Protein AF-A0A7W1Z7J9-F1 (afdb_monomer)

pLDDT: mean 87.37, std 14.07, range [43.62, 98.69]

Radius of gyration: 26.16 Å; Cα contacts (8 Å, |Δi|>4): 435; chains: 1; bounding box: 42×94×53 Å

Structure (mmCIF, N/CA/C/O backbone):
data_AF-A0A7W1Z7J9-F1
#
_entry.id   AF-A0A7W1Z7J9-F1
#
loop_
_atom_site.group_PDB
_atom_site.id
_atom_site.type_symbol
_atom_site.label_atom_id
_atom_site.label_alt_id
_atom_site.label_comp_id
_atom_site.label_asym_id
_atom_site.label_entity_id
_atom_site.label_seq_id
_atom_site.pdbx_PDB_ins_code
_atom_site.Cartn_x
_atom_site.Cartn_y
_atom_site.Cartn_z
_atom_site.occupancy
_atom_site.B_iso_or_equiv
_atom_site.auth_seq_id
_atom_site.auth_comp_id
_atom_site.auth_asym_id
_atom_site.auth_atom_id
_atom_site.pdbx_PDB_model_num
ATOM 1 N N . MET A 1 1 ? -21.834 -74.033 -15.127 1.00 47.28 1 MET A N 1
ATOM 2 C CA . MET A 1 1 ? -21.551 -73.735 -16.548 1.00 47.28 1 MET A CA 1
ATOM 3 C C . MET A 1 1 ? -20.392 -72.739 -16.596 1.00 47.28 1 MET A C 1
ATOM 5 O O . MET A 1 1 ? -20.587 -71.591 -16.229 1.00 47.28 1 MET A O 1
ATOM 9 N N . LYS A 1 2 ? -19.159 -73.186 -16.889 1.00 48.62 2 LYS A N 1
ATOM 10 C CA . LYS A 1 2 ? -17.985 -72.297 -16.999 1.00 48.62 2 LYS A CA 1
ATOM 11 C C . LYS A 1 2 ? -17.975 -71.710 -18.410 1.00 48.62 2 LYS A C 1
ATOM 13 O O . LYS A 1 2 ? -17.729 -72.443 -19.360 1.00 48.62 2 LYS A O 1
ATOM 18 N N . ILE A 1 3 ? -18.275 -70.422 -18.548 1.00 62.69 3 ILE A N 1
ATOM 19 C CA . ILE A 1 3 ? -18.163 -69.726 -19.834 1.00 62.69 3 ILE A CA 1
ATOM 20 C C . ILE A 1 3 ? -16.668 -69.483 -20.075 1.00 62.69 3 ILE A C 1
ATOM 22 O O . ILE A 1 3 ? -16.042 -68.685 -19.378 1.00 62.69 3 ILE A O 1
ATOM 26 N N . ALA A 1 4 ? -16.073 -70.235 -21.002 1.00 58.75 4 ALA A N 1
ATOM 27 C CA . ALA A 1 4 ? -14.685 -70.049 -21.408 1.00 58.75 4 ALA A CA 1
ATOM 28 C C . ALA A 1 4 ? -14.599 -68.821 -22.322 1.00 58.75 4 ALA A C 1
ATOM 30 O O . ALA A 1 4 ? -15.119 -68.833 -23.435 1.00 58.75 4 ALA A O 1
ATOM 31 N N . ILE A 1 5 ? -13.967 -67.750 -21.841 1.00 62.50 5 ILE A N 1
ATOM 32 C CA . ILE A 1 5 ? -13.682 -66.573 -22.665 1.00 62.50 5 ILE A CA 1
ATOM 33 C C . ILE A 1 5 ? -12.555 -66.963 -23.635 1.00 62.50 5 ILE A C 1
ATOM 35 O O . ILE A 1 5 ? -11.488 -67.367 -23.163 1.00 62.50 5 ILE A O 1
ATOM 39 N N . PRO A 1 6 ? -12.754 -66.874 -24.961 1.00 67.19 6 PRO A N 1
ATOM 40 C CA . PRO A 1 6 ? -11.725 -67.238 -25.927 1.00 67.19 6 PRO A CA 1
ATOM 41 C C . PRO A 1 6 ? -10.491 -66.322 -25.787 1.00 67.19 6 PRO A C 1
ATOM 43 O O . PRO A 1 6 ? -10.603 -65.136 -25.476 1.00 67.19 6 PRO A O 1
ATOM 46 N N . ASN A 1 7 ? -9.287 -66.885 -25.960 1.00 65.19 7 ASN A N 1
ATOM 47 C CA . ASN A 1 7 ? -8.009 -66.221 -25.635 1.00 65.19 7 ASN A CA 1
ATOM 48 C C . ASN A 1 7 ? -7.801 -64.867 -26.341 1.00 65.19 7 ASN A C 1
ATOM 50 O O . ASN A 1 7 ? -7.158 -63.976 -25.794 1.00 65.19 7 ASN A O 1
ATOM 54 N N . ASN A 1 8 ? -8.385 -64.693 -27.524 1.00 65.62 8 ASN A N 1
ATOM 55 C CA . ASN A 1 8 ? -8.370 -63.453 -28.302 1.00 65.62 8 ASN A CA 1
ATOM 56 C C . ASN A 1 8 ? -9.093 -62.282 -27.604 1.00 65.62 8 ASN A C 1
ATOM 58 O O . ASN A 1 8 ? -8.670 -61.135 -27.740 1.00 65.62 8 ASN A O 1
ATOM 62 N N . TRP A 1 9 ? -10.131 -62.548 -26.807 1.00 68.81 9 TRP A N 1
ATOM 63 C CA . TRP A 1 9 ? -10.830 -61.510 -26.043 1.00 68.81 9 TRP A CA 1
ATOM 64 C C . TRP A 1 9 ? -10.020 -61.039 -24.836 1.00 68.81 9 TRP A C 1
ATOM 66 O O . TRP A 1 9 ? -10.076 -59.863 -24.490 1.00 68.81 9 TRP A O 1
ATOM 76 N N . ARG A 1 10 ? -9.203 -61.913 -24.230 1.00 69.19 10 ARG A N 1
ATOM 77 C CA . ARG A 1 10 ? -8.290 -61.515 -23.145 1.00 69.19 10 ARG A CA 1
ATOM 78 C C . ARG A 1 10 ? -7.295 -60.466 -23.627 1.00 69.19 10 ARG A C 1
ATOM 80 O O . ARG A 1 10 ? -7.189 -59.418 -23.005 1.00 69.19 10 ARG A O 1
ATOM 87 N N . SER A 1 11 ? -6.653 -60.708 -24.770 1.00 73.69 11 SER A N 1
ATOM 88 C CA . SER A 1 11 ? -5.730 -59.748 -25.385 1.00 73.69 11 SER A CA 1
ATOM 89 C C . SER A 1 11 ? -6.419 -58.432 -25.748 1.00 73.69 11 SER A C 1
ATOM 91 O O . SER A 1 11 ? -5.845 -57.376 -25.509 1.00 73.69 11 SER A O 1
ATOM 93 N N . PHE A 1 12 ? -7.657 -58.477 -26.254 1.00 79.62 12 PHE A N 1
ATOM 94 C CA . PHE A 1 12 ? -8.444 -57.276 -26.553 1.00 79.62 12 PHE A CA 1
ATOM 95 C C . PHE A 1 12 ? -8.713 -56.428 -25.302 1.00 79.62 12 PHE A C 1
ATOM 97 O O . PHE A 1 12 ? -8.445 -55.228 -25.306 1.00 79.62 12 PHE A O 1
ATOM 104 N N . PHE A 1 13 ? -9.170 -57.042 -24.205 1.00 77.31 13 PHE A N 1
ATOM 105 C CA . PHE A 1 13 ? -9.419 -56.318 -22.956 1.00 77.31 13 PHE A CA 1
ATOM 106 C C . PHE A 1 13 ? -8.129 -55.825 -22.294 1.00 77.31 13 PHE A C 1
ATOM 108 O O . PHE A 1 13 ? -8.132 -54.731 -21.737 1.00 77.31 13 PHE A O 1
ATOM 115 N N . THR A 1 14 ? -7.014 -56.557 -22.399 1.00 76.88 14 THR A N 1
ATOM 116 C CA . THR A 1 14 ? -5.704 -56.069 -21.938 1.00 76.88 14 THR A CA 1
ATOM 117 C C . THR A 1 14 ? -5.248 -54.851 -22.742 1.00 76.88 14 THR A C 1
ATOM 119 O O . THR A 1 14 ? -4.795 -53.874 -22.154 1.00 76.88 14 THR A O 1
ATOM 122 N N . LEU A 1 15 ? -5.409 -54.864 -24.067 1.00 76.56 15 LEU A N 1
ATOM 123 C CA . LEU A 1 15 ? -4.993 -53.758 -24.935 1.00 76.56 15 LEU A CA 1
ATOM 124 C C . LEU A 1 15 ? -5.877 -52.516 -24.742 1.00 76.56 15 LEU A C 1
ATOM 126 O O . LEU A 1 15 ? -5.365 -51.400 -24.690 1.00 76.56 15 LEU A O 1
ATOM 130 N N . LEU A 1 16 ? -7.185 -52.712 -24.550 1.00 76.38 16 LEU A N 1
ATOM 131 C CA . LEU A 1 16 ? -8.129 -51.650 -24.198 1.00 76.38 16 LEU A CA 1
ATOM 132 C C . LEU A 1 16 ? -7.810 -51.049 -22.821 1.00 76.38 16 LEU A C 1
ATOM 134 O O . LEU A 1 16 ? -7.823 -49.833 -22.669 1.00 76.38 16 LEU A O 1
ATOM 138 N N . PHE A 1 17 ? -7.463 -51.881 -21.834 1.00 72.31 17 PHE A N 1
ATOM 139 C CA . PHE A 1 17 ? -7.046 -51.421 -20.508 1.00 72.31 17 PHE A CA 1
ATOM 140 C C . PHE A 1 17 ? -5.741 -50.610 -20.578 1.00 72.31 17 PHE A C 1
ATOM 142 O O . PHE A 1 17 ? -5.668 -49.529 -20.007 1.00 72.31 17 PHE A O 1
ATOM 149 N N . VAL A 1 18 ? -4.743 -51.054 -21.353 1.00 74.25 18 VAL A N 1
ATOM 150 C CA . VAL A 1 18 ? -3.502 -50.287 -21.581 1.00 74.25 18 VAL A CA 1
ATOM 151 C C . VAL A 1 18 ? -3.786 -48.956 -22.284 1.00 74.25 18 VAL A C 1
ATOM 153 O O . VAL A 1 18 ? -3.242 -47.939 -21.869 1.00 74.25 18 VAL A O 1
ATOM 156 N N . MET A 1 19 ? -4.672 -48.918 -23.285 1.00 70.25 19 MET A N 1
ATOM 157 C CA . MET A 1 19 ? -5.061 -47.663 -23.945 1.00 70.25 19 MET A CA 1
ATOM 158 C C . MET A 1 19 ? -5.801 -46.694 -23.010 1.00 70.25 19 MET A C 1
ATOM 160 O O . MET A 1 19 ? -5.580 -45.488 -23.089 1.00 70.25 19 MET A O 1
ATOM 164 N N . LEU A 1 20 ? -6.634 -47.204 -22.097 1.00 66.06 20 LEU A N 1
ATOM 165 C CA . LEU A 1 20 ? -7.357 -46.390 -21.112 1.00 66.06 20 LEU A CA 1
ATOM 166 C C . LEU A 1 20 ? -6.426 -45.779 -20.048 1.00 66.06 20 LEU A C 1
ATOM 168 O O . LEU A 1 20 ? -6.696 -44.677 -19.580 1.00 66.06 20 LEU A O 1
ATOM 172 N N . PHE A 1 21 ? -5.311 -46.440 -19.712 1.00 60.62 21 PHE A N 1
ATOM 173 C CA . PHE A 1 21 ? -4.266 -45.896 -18.827 1.00 60.62 21 PHE A CA 1
ATOM 174 C C . PHE A 1 21 ? -3.144 -45.146 -19.570 1.00 60.62 21 PHE A C 1
ATOM 176 O O . PHE A 1 21 ? -2.352 -44.451 -18.936 1.00 60.62 21 PHE A O 1
ATOM 183 N N . ALA A 1 22 ? -3.080 -45.241 -20.902 1.00 56.53 22 ALA A N 1
ATOM 184 C CA . ALA A 1 22 ? -2.143 -44.491 -21.742 1.00 56.53 22 ALA A CA 1
ATOM 185 C C . ALA A 1 22 ? -2.603 -43.054 -22.034 1.00 56.53 22 ALA A C 1
ATOM 187 O O . ALA A 1 22 ? -1.859 -42.293 -22.659 1.00 56.53 22 ALA A O 1
ATOM 188 N N . VAL A 1 23 ? -3.794 -42.652 -21.569 1.00 61.16 23 VAL A N 1
ATOM 189 C CA . VAL A 1 23 ? -4.186 -41.240 -21.526 1.00 61.16 23 VAL A CA 1
ATOM 190 C C . VAL A 1 23 ? -3.256 -40.557 -20.532 1.00 61.16 23 VAL A C 1
ATOM 192 O O . VAL A 1 23 ? -3.479 -40.563 -19.324 1.00 61.16 23 VAL A O 1
ATOM 195 N N . SER A 1 24 ? -2.155 -40.025 -21.055 1.00 62.84 24 SER A N 1
ATOM 196 C CA . SER A 1 24 ? -1.174 -39.287 -20.280 1.00 62.84 24 SER A CA 1
ATOM 197 C C . SER A 1 24 ? -1.924 -38.205 -19.515 1.00 62.84 24 SER A C 1
ATOM 199 O O . SER A 1 24 ? -2.576 -37.353 -20.124 1.00 62.84 24 SER A O 1
ATOM 201 N N . ALA A 1 25 ? -1.858 -38.246 -18.185 1.00 62.66 25 ALA A N 1
ATOM 202 C CA . ALA A 1 25 ? -2.287 -37.127 -17.372 1.00 62.66 25 ALA A CA 1
ATOM 203 C C . ALA A 1 25 ? -1.466 -35.921 -17.839 1.00 62.66 25 ALA A C 1
ATOM 205 O O . ALA A 1 25 ? -0.262 -35.846 -17.591 1.00 62.66 25 ALA A O 1
ATOM 206 N N . LYS A 1 26 ? -2.085 -35.004 -18.591 1.00 63.47 26 LYS A N 1
ATOM 207 C CA . LYS A 1 26 ? -1.465 -33.715 -18.870 1.00 63.47 26 LYS A CA 1
ATOM 208 C C . LYS A 1 26 ? -1.400 -33.003 -17.530 1.00 63.47 26 LYS A C 1
ATOM 210 O O . LYS A 1 26 ? -2.389 -32.429 -17.087 1.00 63.47 26 LYS A O 1
ATOM 215 N N . ALA A 1 27 ? -0.250 -33.085 -16.868 1.00 63.38 27 ALA A N 1
ATOM 216 C CA . ALA A 1 27 ? 0.073 -32.141 -15.819 1.00 63.38 27 ALA A CA 1
ATOM 217 C C . ALA A 1 27 ? -0.110 -30.753 -16.437 1.00 63.38 27 ALA A C 1
ATOM 219 O O . ALA A 1 27 ? 0.453 -30.464 -17.497 1.00 63.38 27 ALA A O 1
ATOM 220 N N . GLN A 1 28 ? -0.972 -29.936 -15.842 1.00 65.69 28 GLN A N 1
ATOM 221 C CA . GLN A 1 28 ? -1.155 -28.573 -16.302 1.00 65.69 28 GLN A CA 1
ATOM 222 C C . GLN A 1 28 ? 0.161 -27.844 -16.048 1.00 65.69 28 GLN A C 1
ATOM 224 O O . GLN A 1 28 ? 0.485 -27.501 -14.914 1.00 65.69 28 GLN A O 1
ATOM 229 N N . LEU A 1 29 ? 0.968 -27.694 -17.099 1.00 68.50 29 LEU A N 1
ATOM 230 C CA . LEU A 1 29 ? 2.188 -26.914 -17.024 1.00 68.50 29 LEU A CA 1
ATOM 231 C C . LEU A 1 29 ? 1.743 -25.457 -16.905 1.00 68.50 29 LEU A C 1
ATOM 233 O O . LEU A 1 29 ? 1.210 -24.878 -17.853 1.00 68.50 29 LEU A O 1
ATOM 237 N N . PHE A 1 30 ? 1.879 -24.882 -15.716 1.00 77.12 30 PHE A N 1
ATOM 238 C CA . PHE A 1 30 ? 1.679 -23.453 -15.544 1.00 77.12 30 PHE A CA 1
ATOM 239 C C . PHE A 1 30 ? 2.808 -22.742 -16.291 1.00 77.12 30 PHE A C 1
ATOM 241 O O . PHE A 1 30 ? 3.973 -22.828 -15.907 1.00 77.12 30 PHE A O 1
ATOM 248 N N . ASN A 1 31 ? 2.469 -22.079 -17.395 1.00 85.06 31 ASN A N 1
ATOM 249 C CA . ASN A 1 31 ? 3.418 -21.244 -18.116 1.00 85.06 31 ASN A CA 1
ATOM 250 C C . ASN A 1 31 ? 3.625 -19.959 -17.313 1.00 85.06 31 ASN A C 1
ATOM 252 O O . ASN A 1 31 ? 2.798 -19.049 -17.365 1.00 85.06 31 ASN A O 1
ATOM 256 N N . PHE A 1 32 ? 4.720 -19.894 -16.560 1.00 89.25 32 PHE A N 1
ATOM 257 C CA . PHE A 1 32 ? 5.154 -18.663 -15.914 1.00 89.25 32 PHE A CA 1
ATOM 258 C C . PHE A 1 32 ? 5.976 -17.840 -16.898 1.00 89.25 32 PHE A C 1
ATOM 260 O O . PHE A 1 32 ? 6.946 -18.329 -17.479 1.00 89.25 32 PHE A O 1
ATOM 267 N N . ARG A 1 33 ? 5.592 -16.576 -17.070 1.00 91.00 33 ARG A N 1
ATOM 268 C CA . ARG A 1 33 ? 6.445 -15.578 -17.705 1.00 91.00 33 ARG A CA 1
ATOM 269 C C . ARG A 1 33 ? 7.155 -14.804 -16.606 1.00 91.00 33 ARG A C 1
ATOM 271 O O . ARG A 1 33 ? 6.497 -14.232 -15.743 1.00 91.00 33 ARG A O 1
ATOM 278 N N . ASN A 1 34 ? 8.479 -14.800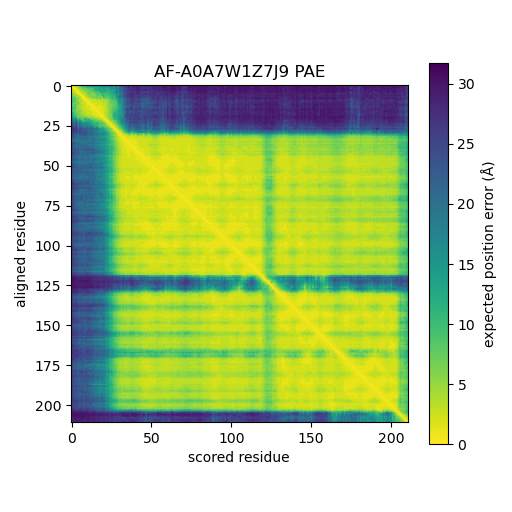 -16.660 1.00 93.00 34 ASN A N 1
ATOM 279 C CA . ASN A 1 34 ? 9.295 -14.014 -15.748 1.00 93.00 34 ASN A CA 1
ATOM 280 C C . ASN A 1 34 ? 9.522 -12.629 -16.348 1.00 93.00 34 ASN A C 1
ATOM 282 O O . ASN A 1 34 ? 9.740 -12.520 -17.553 1.00 93.00 34 ASN A O 1
ATOM 286 N N . TYR A 1 35 ? 9.460 -11.613 -15.494 1.00 95.56 35 TYR A N 1
ATOM 287 C CA . TYR A 1 35 ? 9.894 -10.259 -15.806 1.00 95.56 35 TYR A CA 1
ATOM 288 C C . TYR A 1 35 ? 11.008 -9.887 -14.829 1.00 95.56 35 TYR A C 1
ATOM 290 O O . TYR A 1 35 ? 10.851 -10.081 -13.621 1.00 95.56 35 TYR A O 1
ATOM 298 N N . SER A 1 36 ? 12.131 -9.399 -15.343 1.00 95.62 36 SER A N 1
ATOM 299 C CA . SER A 1 36 ? 13.324 -9.055 -14.568 1.00 95.62 36 SER A CA 1
ATOM 300 C C . SER A 1 36 ? 13.795 -7.625 -14.862 1.00 95.62 36 SER A C 1
ATOM 302 O O . SER A 1 36 ? 13.119 -6.852 -15.546 1.00 95.62 36 SER A O 1
ATOM 304 N N . LEU A 1 37 ? 14.976 -7.275 -14.343 1.00 96.12 37 LEU A N 1
ATOM 305 C CA . LEU A 1 37 ? 15.651 -6.019 -14.672 1.00 96.12 37 LEU A CA 1
ATOM 306 C C . LEU A 1 37 ? 15.893 -5.872 -16.182 1.00 96.12 37 LEU A C 1
ATOM 308 O O . LEU A 1 37 ? 15.765 -4.772 -16.714 1.00 96.12 37 LEU A O 1
ATOM 312 N N . ASP A 1 38 ? 16.172 -6.980 -16.876 1.00 96.69 38 ASP A N 1
ATOM 313 C CA . ASP A 1 38 ? 16.419 -6.993 -18.323 1.00 96.69 38 ASP A CA 1
ATOM 314 C C . ASP A 1 38 ? 15.157 -6.639 -19.129 1.00 96.69 38 ASP A C 1
ATOM 316 O O . ASP A 1 38 ? 15.252 -6.134 -20.247 1.00 96.69 38 ASP A O 1
ATOM 320 N N . ASP A 1 39 ? 13.970 -6.849 -18.548 1.00 96.38 39 ASP A N 1
ATOM 321 C CA . ASP A 1 39 ? 12.682 -6.474 -19.139 1.00 96.38 39 ASP A CA 1
ATOM 322 C C . ASP A 1 39 ? 12.269 -5.025 -18.810 1.00 96.38 39 ASP A C 1
ATOM 324 O O . ASP A 1 39 ? 11.266 -4.533 -19.331 1.00 96.38 39 ASP A O 1
ATOM 328 N N . GLY A 1 40 ? 13.026 -4.327 -17.953 1.00 95.88 40 GLY A N 1
ATOM 329 C CA . GLY A 1 40 ? 12.791 -2.934 -17.559 1.00 95.88 40 GLY A CA 1
ATOM 330 C C . GLY A 1 40 ? 12.194 -2.732 -16.162 1.00 95.88 40 GLY A C 1
ATOM 331 O O . GLY A 1 40 ? 11.901 -1.594 -15.789 1.00 95.88 40 GLY A O 1
ATOM 332 N N . LEU A 1 41 ? 12.011 -3.795 -15.373 1.00 96.88 41 LEU A N 1
ATOM 333 C CA . LEU A 1 41 ? 11.668 -3.674 -13.954 1.00 96.88 41 LEU A CA 1
ATOM 334 C C . LEU A 1 41 ? 12.820 -2.977 -13.211 1.00 96.88 41 LEU A C 1
ATOM 336 O O . LEU A 1 41 ? 13.979 -3.311 -13.426 1.00 96.88 41 LEU A O 1
ATOM 340 N N . SER A 1 42 ? 12.541 -2.011 -12.335 1.00 96.56 42 SER A N 1
ATOM 341 C CA . SER A 1 42 ? 13.624 -1.229 -11.717 1.00 96.56 42 SER A CA 1
ATOM 342 C C . SER A 1 42 ? 14.390 -1.981 -10.633 1.00 96.56 42 SER A C 1
ATOM 344 O O . SER A 1 42 ? 15.560 -1.690 -10.393 1.00 96.56 42 SER A O 1
ATOM 346 N N . GLN A 1 43 ? 13.738 -2.930 -9.957 1.00 97.44 43 GLN A N 1
ATOM 347 C CA . GLN A 1 43 ? 14.320 -3.685 -8.856 1.00 97.44 43 GLN A CA 1
ATOM 348 C C . GLN A 1 43 ? 13.568 -5.028 -8.683 1.00 97.44 43 GLN A C 1
ATOM 350 O O . GLN A 1 43 ? 12.372 -5.112 -8.953 1.00 97.44 43 GLN A O 1
ATOM 355 N N . SER A 1 44 ? 14.277 -6.100 -8.304 1.00 96.56 44 SER A N 1
ATOM 356 C CA . SER A 1 44 ? 13.773 -7.488 -8.284 1.00 96.56 44 SER A CA 1
ATOM 357 C C . SER A 1 44 ? 12.958 -7.897 -7.045 1.00 96.56 44 SER A C 1
ATOM 359 O O . SER A 1 44 ? 12.204 -8.866 -7.087 1.00 96.56 44 SER A O 1
ATOM 361 N N . GLU A 1 45 ? 13.118 -7.188 -5.938 1.00 97.81 45 GLU A N 1
ATOM 362 C CA . GLU A 1 45 ? 12.391 -7.326 -4.682 1.00 97.81 45 GLU A CA 1
ATOM 363 C C . GLU A 1 45 ? 11.124 -6.454 -4.690 1.00 97.81 45 GLU A C 1
ATOM 365 O O . GLU A 1 45 ? 11.144 -5.219 -4.627 1.00 97.81 45 GLU A O 1
ATOM 370 N N . ILE A 1 46 ? 9.985 -7.136 -4.778 1.00 97.75 46 ILE A N 1
ATOM 371 C CA . I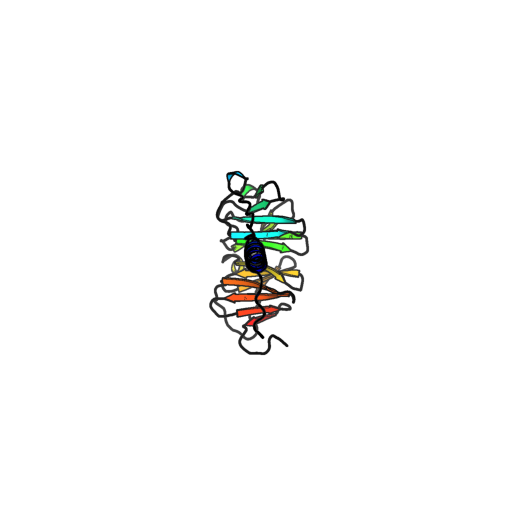LE A 1 46 ? 8.673 -6.515 -4.938 1.00 97.75 46 ILE A CA 1
ATOM 372 C C . ILE A 1 46 ? 7.926 -6.528 -3.611 1.00 97.75 46 ILE A C 1
ATOM 374 O O . ILE A 1 46 ? 7.661 -7.587 -3.048 1.00 97.75 46 ILE A O 1
ATOM 378 N N . ASN A 1 47 ? 7.537 -5.344 -3.146 1.00 97.31 47 ASN A N 1
ATOM 379 C CA . ASN A 1 47 ? 6.801 -5.162 -1.897 1.00 97.31 47 ASN A CA 1
ATOM 380 C C . ASN A 1 47 ? 5.287 -5.191 -2.099 1.00 97.31 47 ASN A C 1
ATOM 382 O O . ASN A 1 47 ? 4.551 -5.663 -1.233 1.00 97.31 47 ASN A O 1
ATOM 386 N N . CYS A 1 48 ? 4.797 -4.654 -3.219 1.00 97.06 48 CYS A N 1
ATOM 387 C CA . CYS A 1 48 ? 3.369 -4.639 -3.518 1.00 97.06 48 CYS A CA 1
ATOM 388 C C . CYS A 1 48 ? 3.093 -4.612 -5.022 1.00 97.06 48 CYS A C 1
ATOM 390 O O . CYS A 1 48 ? 3.898 -4.119 -5.812 1.00 97.06 48 CYS A O 1
ATOM 392 N N . ILE A 1 49 ? 1.927 -5.136 -5.401 1.00 98.00 49 ILE A N 1
ATOM 393 C CA . ILE A 1 49 ? 1.393 -5.092 -6.763 1.00 98.00 49 ILE A CA 1
ATOM 394 C C . ILE A 1 49 ? -0.067 -4.652 -6.668 1.00 98.00 49 ILE A C 1
ATOM 396 O O . ILE A 1 49 ? -0.811 -5.156 -5.824 1.00 98.00 49 ILE A O 1
ATOM 400 N N . TYR A 1 50 ? -0.469 -3.723 -7.527 1.00 98.00 50 TYR A N 1
ATOM 401 C CA . TYR A 1 50 ? -1.825 -3.200 -7.611 1.00 98.00 50 TYR A CA 1
ATOM 402 C C . TYR A 1 50 ? -2.236 -3.023 -9.074 1.00 98.00 50 TYR A C 1
ATOM 404 O O . TYR A 1 50 ? -1.485 -2.452 -9.853 1.00 98.00 50 TYR A O 1
ATOM 412 N N . GLU A 1 51 ? -3.419 -3.493 -9.455 1.00 97.94 51 GLU A N 1
ATOM 413 C CA . GLU A 1 51 ? -3.994 -3.231 -10.778 1.00 97.94 51 GLU A CA 1
ATOM 414 C C . GLU A 1 51 ? -4.933 -2.028 -10.682 1.00 97.94 51 GLU A C 1
ATOM 416 O O . GLU A 1 51 ? -5.846 -2.033 -9.855 1.00 97.94 51 GLU A O 1
ATOM 421 N N . ASP A 1 52 ? -4.698 -0.993 -11.492 1.00 97.69 52 ASP A N 1
ATOM 422 C CA . ASP A 1 52 ? -5.614 0.148 -11.564 1.00 97.69 52 ASP A CA 1
ATOM 423 C C . ASP A 1 52 ? -6.818 -0.130 -12.473 1.00 97.69 52 ASP A C 1
ATOM 425 O O . ASP A 1 52 ? -6.833 -1.055 -13.283 1.00 97.69 52 ASP A O 1
ATOM 429 N N . SER A 1 53 ? -7.838 0.717 -12.372 1.00 96.56 53 SER A N 1
ATOM 430 C CA . SER A 1 53 ? -9.064 0.650 -13.173 1.00 96.56 53 SER A CA 1
ATOM 431 C C . SER A 1 53 ? -8.850 0.738 -14.691 1.00 96.56 53 SER A C 1
ATOM 433 O O . SER A 1 53 ? -9.775 0.469 -15.458 1.00 96.56 53 SER A O 1
ATOM 435 N N . ARG A 1 54 ? -7.646 1.113 -15.143 1.00 96.69 54 ARG A N 1
ATOM 436 C CA . ARG A 1 54 ? -7.262 1.200 -16.559 1.00 96.69 54 ARG A CA 1
ATOM 437 C C . ARG A 1 54 ? -6.509 -0.048 -17.033 1.00 96.69 54 ARG A C 1
ATOM 439 O O . ARG A 1 54 ? -6.140 -0.103 -18.204 1.00 96.69 54 ARG A O 1
ATOM 446 N N . GLY A 1 55 ? -6.287 -1.028 -16.156 1.00 97.19 55 GLY A N 1
ATOM 447 C CA . GLY A 1 55 ? -5.580 -2.274 -16.447 1.00 97.19 55 GLY A CA 1
ATOM 448 C C . GLY A 1 55 ? -4.055 -2.161 -16.382 1.00 97.19 55 GLY A C 1
ATOM 449 O O . GLY A 1 55 ? -3.361 -3.067 -16.844 1.00 97.19 55 GLY A O 1
ATOM 450 N N . TYR A 1 56 ? -3.503 -1.068 -15.840 1.00 98.19 56 TYR A N 1
ATOM 451 C CA . TYR A 1 56 ? -2.067 -0.994 -15.577 1.00 98.19 56 TYR A CA 1
ATOM 452 C C . TYR A 1 56 ? -1.734 -1.708 -14.272 1.00 98.19 56 TYR A C 1
ATOM 454 O O . TYR A 1 56 ? -2.380 -1.484 -13.246 1.00 98.19 56 TYR A O 1
ATOM 462 N N . LEU A 1 57 ? -0.656 -2.491 -14.286 1.00 98.44 57 LEU A N 1
ATOM 463 C CA . LEU A 1 57 ? -0.064 -3.009 -13.059 1.00 98.44 57 LEU A CA 1
ATOM 464 C C . LEU A 1 57 ? 0.913 -1.983 -12.489 1.00 98.44 57 LEU A C 1
ATOM 466 O O . LEU A 1 57 ? 1.817 -1.509 -13.172 1.00 98.44 57 LEU A O 1
ATOM 470 N N . TRP A 1 58 ? 0.745 -1.674 -11.217 1.00 98.62 58 TRP A N 1
ATOM 471 C CA . TRP A 1 58 ? 1.583 -0.795 -10.422 1.00 98.62 58 TRP A CA 1
ATOM 472 C C . TRP A 1 58 ? 2.342 -1.632 -9.408 1.00 98.62 58 TRP A C 1
ATOM 474 O O . TRP A 1 58 ? 1.750 -2.347 -8.606 1.00 98.62 58 TRP A O 1
ATOM 484 N N . ILE A 1 59 ? 3.663 -1.565 -9.470 1.00 98.69 59 ILE A N 1
ATOM 485 C CA . ILE A 1 59 ? 4.575 -2.472 -8.787 1.00 98.69 59 ILE A CA 1
ATOM 486 C C . ILE A 1 59 ? 5.482 -1.623 -7.904 1.00 98.69 59 ILE A C 1
ATOM 488 O O . ILE A 1 59 ? 6.326 -0.871 -8.394 1.00 98.69 59 ILE A O 1
ATOM 492 N N . GLY A 1 60 ? 5.271 -1.709 -6.594 1.00 98.31 60 GLY A N 1
ATOM 493 C CA . GLY A 1 60 ? 6.110 -1.052 -5.604 1.00 98.31 60 GLY A CA 1
ATOM 494 C C . GLY A 1 60 ? 7.313 -1.919 -5.261 1.00 98.31 60 GLY A C 1
ATOM 495 O O . GLY A 1 60 ? 7.157 -3.088 -4.903 1.00 98.31 60 GLY A O 1
ATOM 496 N N . THR A 1 61 ? 8.506 -1.344 -5.358 1.00 98.31 61 THR A N 1
ATOM 497 C CA . THR A 1 61 ? 9.770 -2.072 -5.187 1.00 98.31 61 THR A CA 1
ATOM 498 C C . THR A 1 61 ? 10.484 -1.719 -3.879 1.00 98.31 61 THR A C 1
ATOM 500 O O . THR A 1 61 ? 10.170 -0.710 -3.232 1.00 98.31 61 THR A O 1
ATOM 503 N N . SER A 1 62 ? 11.469 -2.531 -3.488 1.00 97.19 62 SER A N 1
ATOM 504 C CA . SER A 1 62 ? 12.410 -2.236 -2.398 1.00 97.19 62 SER A CA 1
ATOM 505 C C . SER A 1 62 ? 13.587 -1.391 -2.893 1.00 97.19 62 SER A C 1
ATOM 507 O O . SER A 1 62 ? 14.718 -1.857 -2.985 1.00 97.19 62 SER A O 1
ATOM 509 N N . GLY A 1 63 ? 13.326 -0.120 -3.208 1.00 96.50 63 GLY A N 1
ATOM 510 C CA . GLY A 1 63 ? 14.376 0.877 -3.459 1.00 96.50 63 GLY A CA 1
ATOM 511 C C . GLY A 1 63 ? 14.547 1.287 -4.919 1.00 96.50 63 GLY A C 1
ATOM 512 O O . GLY A 1 63 ? 15.351 2.166 -5.194 1.00 96.50 63 GLY A O 1
ATOM 513 N N . GLY A 1 64 ? 13.781 0.707 -5.843 1.00 97.12 64 GLY A N 1
ATOM 514 C CA . GLY A 1 64 ? 13.720 1.120 -7.250 1.00 97.12 64 GLY A CA 1
ATOM 515 C C . GLY A 1 64 ? 12.528 2.026 -7.581 1.00 97.12 64 GLY A C 1
ATOM 516 O O . GLY A 1 64 ? 12.239 2.242 -8.757 1.00 97.12 64 GLY A O 1
ATOM 517 N N . GLY A 1 65 ? 11.787 2.507 -6.576 1.00 98.06 65 GLY A N 1
ATOM 518 C CA . GLY A 1 65 ? 10.588 3.323 -6.761 1.00 98.06 65 GLY A CA 1
ATOM 519 C C . GLY A 1 65 ? 9.348 2.524 -7.176 1.00 98.06 65 GLY A C 1
ATOM 520 O O . GLY A 1 65 ? 9.137 1.384 -6.743 1.00 98.06 65 GLY A O 1
ATOM 521 N N . LEU A 1 66 ? 8.495 3.160 -7.980 1.00 98.62 66 LEU A N 1
ATOM 522 C CA . LEU A 1 66 ? 7.218 2.620 -8.448 1.00 98.62 66 LEU A CA 1
ATOM 523 C C . LEU A 1 66 ? 7.288 2.331 -9.950 1.00 98.62 66 LEU A C 1
ATOM 525 O O . LEU A 1 66 ? 7.471 3.247 -10.750 1.00 98.62 66 LEU A O 1
ATOM 529 N N . CYS A 1 67 ? 7.079 1.080 -10.350 1.00 98.44 67 CYS A N 1
ATOM 530 C CA . CYS A 1 67 ? 6.990 0.696 -11.756 1.00 98.44 67 CYS A CA 1
ATOM 531 C C . CYS A 1 67 ? 5.530 0.584 -12.201 1.00 98.44 67 CYS A C 1
ATOM 533 O O . CYS A 1 67 ? 4.714 -0.039 -11.530 1.00 98.44 67 CYS A O 1
ATOM 535 N N . ARG A 1 68 ? 5.207 1.131 -13.371 1.00 98.50 68 ARG A N 1
ATOM 536 C CA . ARG A 1 68 ? 3.951 0.895 -14.083 1.00 98.50 68 ARG A CA 1
ATOM 537 C C . ARG A 1 68 ? 4.203 -0.030 -15.264 1.00 98.50 68 ARG A C 1
ATOM 539 O O . ARG A 1 68 ? 5.050 0.280 -16.097 1.00 98.50 68 ARG A O 1
ATOM 546 N N . PHE A 1 69 ? 3.435 -1.101 -15.374 1.00 98.50 69 PHE A N 1
ATOM 547 C CA . PHE A 1 69 ? 3.494 -2.067 -16.460 1.00 98.50 69 PHE A CA 1
ATOM 548 C C . PHE A 1 69 ? 2.179 -2.077 -17.242 1.00 98.50 69 PHE A C 1
ATOM 550 O O . PHE A 1 69 ? 1.099 -2.137 -16.655 1.00 98.50 69 PHE A O 1
ATOM 557 N N . ASP A 1 70 ? 2.271 -2.006 -18.568 1.00 97.38 70 ASP A N 1
ATOM 558 C CA . ASP A 1 70 ? 1.121 -1.952 -19.485 1.00 97.38 70 ASP A CA 1
ATOM 559 C C . ASP A 1 70 ? 0.825 -3.283 -20.199 1.00 97.38 70 ASP A C 1
ATOM 561 O O . ASP A 1 70 ? 0.049 -3.332 -21.154 1.00 97.38 70 ASP A O 1
ATOM 565 N N . GLY A 1 71 ? 1.473 -4.366 -19.765 1.00 95.69 71 GLY A N 1
ATOM 566 C CA . GLY A 1 71 ? 1.431 -5.665 -20.437 1.00 95.69 71 GLY A CA 1
ATOM 567 C C . GLY A 1 71 ? 2.589 -5.894 -21.413 1.00 95.69 71 GLY A C 1
ATOM 568 O O . GLY A 1 71 ? 2.779 -7.025 -21.871 1.00 95.69 71 GLY A O 1
ATOM 569 N N . LYS A 1 72 ? 3.377 -4.859 -21.729 1.00 95.75 72 LYS A N 1
ATOM 570 C CA . LYS A 1 72 ? 4.516 -4.935 -22.655 1.00 95.75 72 LYS A CA 1
ATOM 571 C C . LYS A 1 72 ? 5.776 -4.275 -22.112 1.00 95.75 72 LYS A C 1
ATOM 573 O O . LYS A 1 72 ? 6.836 -4.884 -22.209 1.00 95.75 72 LYS A O 1
ATOM 578 N N . ILE A 1 73 ? 5.670 -3.064 -21.573 1.00 97.00 73 ILE A N 1
ATOM 579 C CA . ILE A 1 73 ? 6.802 -2.250 -21.127 1.00 97.00 73 ILE A CA 1
ATOM 580 C C . ILE A 1 73 ? 6.610 -1.751 -19.696 1.00 97.00 73 ILE A C 1
ATOM 582 O O . ILE A 1 73 ? 5.491 -1.491 -19.246 1.00 97.00 73 ILE A O 1
ATOM 586 N N . PHE A 1 74 ? 7.730 -1.585 -18.996 1.00 98.31 74 PHE A N 1
ATOM 587 C CA . PHE A 1 74 ? 7.782 -0.949 -17.685 1.00 98.31 74 PHE A CA 1
ATOM 588 C C . PHE A 1 74 ? 8.142 0.530 -17.818 1.00 98.31 74 PHE A C 1
ATOM 590 O O . PHE A 1 74 ? 9.018 0.917 -18.591 1.00 98.31 74 PHE A O 1
ATOM 597 N N . LYS A 1 75 ? 7.478 1.364 -17.022 1.00 97.94 75 LYS A N 1
ATOM 598 C CA . LYS A 1 75 ? 7.843 2.759 -16.785 1.00 97.94 75 LYS A CA 1
ATOM 599 C C . LYS A 1 75 ? 8.082 2.963 -15.297 1.00 97.94 75 LYS A C 1
ATOM 601 O O . LYS A 1 75 ? 7.179 2.718 -14.502 1.00 97.94 75 LYS A O 1
ATOM 606 N N . THR A 1 76 ? 9.260 3.450 -14.938 1.00 98.25 76 THR A N 1
ATOM 607 C CA . THR A 1 76 ? 9.652 3.669 -13.541 1.00 98.25 76 THR A CA 1
ATOM 608 C C . THR A 1 76 ? 9.462 5.126 -13.145 1.00 98.25 76 THR A C 1
ATOM 610 O O . THR A 1 76 ? 9.705 6.028 -13.946 1.00 98.25 76 THR A O 1
ATOM 613 N N . TYR A 1 77 ? 9.019 5.330 -11.908 1.00 98.44 77 TYR A N 1
ATOM 614 C CA . TYR A 1 77 ? 8.917 6.619 -11.243 1.00 98.44 77 TYR A CA 1
ATOM 615 C C . TYR A 1 77 ? 9.763 6.596 -9.968 1.00 98.44 77 TYR A C 1
ATOM 617 O O . TYR A 1 77 ? 9.658 5.665 -9.165 1.00 98.44 77 TYR A O 1
ATOM 625 N N . GLU A 1 78 ? 10.573 7.630 -9.777 1.00 97.44 78 GLU A N 1
ATOM 626 C CA . GLU A 1 78 ? 11.491 7.801 -8.649 1.00 97.44 78 GLU A CA 1
ATOM 627 C C . GLU A 1 78 ? 11.234 9.140 -7.928 1.00 97.44 78 GLU A C 1
ATOM 629 O O . GLU A 1 78 ? 10.358 9.924 -8.298 1.00 97.44 78 GLU A O 1
ATOM 634 N N . GLU A 1 79 ? 12.015 9.443 -6.888 1.00 95.44 79 GLU A N 1
ATOM 635 C CA . GLU A 1 79 ? 11.899 10.707 -6.139 1.00 95.44 79 GLU A CA 1
ATOM 636 C C . GLU A 1 79 ? 12.097 11.945 -7.026 1.00 95.44 79 GLU A C 1
ATOM 638 O O . GLU A 1 79 ? 11.417 12.952 -6.836 1.00 95.44 79 GLU A O 1
ATOM 643 N N . LYS A 1 80 ? 12.959 11.857 -8.050 1.00 96.00 80 LYS A N 1
ATOM 644 C CA . LYS A 1 80 ? 13.166 12.934 -9.037 1.00 96.00 80 LYS A CA 1
ATOM 645 C C . LYS A 1 80 ? 11.908 13.265 -9.850 1.00 96.00 80 LYS A C 1
ATOM 647 O O . LYS A 1 80 ? 11.783 14.383 -10.338 1.00 96.00 80 LYS A O 1
ATOM 652 N N . ASP A 1 81 ? 10.976 12.317 -9.960 1.00 96.88 81 ASP A N 1
ATOM 653 C CA . ASP A 1 81 ? 9.682 12.494 -10.626 1.00 96.88 81 ASP A CA 1
ATOM 654 C C . ASP A 1 81 ? 8.596 13.005 -9.658 1.00 96.88 81 ASP A C 1
ATOM 656 O O . ASP A 1 81 ? 7.458 13.248 -10.064 1.00 96.88 81 ASP A O 1
ATOM 660 N N . GLY A 1 82 ? 8.932 13.174 -8.372 1.00 95.69 82 GLY A N 1
ATOM 661 C CA . GLY A 1 82 ? 8.039 13.636 -7.307 1.00 95.69 82 GLY A CA 1
ATOM 662 C C . GLY A 1 82 ? 7.465 12.528 -6.417 1.00 95.69 82 GLY A C 1
ATOM 663 O O . GLY A 1 82 ? 6.637 12.818 -5.549 1.00 95.69 82 GLY A O 1
ATOM 664 N N . LEU A 1 83 ? 7.876 11.268 -6.603 1.00 96.88 83 LEU A N 1
ATOM 665 C CA . LEU A 1 83 ? 7.465 10.155 -5.742 1.00 96.88 83 LEU A CA 1
ATOM 666 C C . LEU A 1 83 ? 7.899 10.408 -4.287 1.00 96.88 83 LEU A C 1
ATOM 668 O O . LEU A 1 83 ? 8.993 10.906 -4.035 1.00 96.88 83 LEU A O 1
ATOM 672 N N . CYS A 1 84 ? 7.077 10.032 -3.301 1.00 93.62 84 CYS A N 1
ATOM 673 C CA . CYS A 1 84 ? 7.382 10.318 -1.891 1.00 93.62 84 CYS A CA 1
ATOM 674 C C . CYS A 1 84 ? 8.461 9.430 -1.255 1.00 93.62 84 CYS A C 1
ATOM 676 O O . CYS A 1 84 ? 8.671 9.528 -0.049 1.00 93.62 84 CYS A O 1
ATOM 678 N N . GLY A 1 85 ? 9.095 8.524 -1.997 1.00 93.56 85 GLY A N 1
ATOM 679 C CA . GLY A 1 85 ? 10.171 7.662 -1.509 1.00 93.56 85 GLY A CA 1
ATOM 680 C C . GLY A 1 85 ? 10.484 6.524 -2.475 1.00 93.56 85 GLY A C 1
ATOM 681 O O . GLY A 1 85 ? 9.680 6.216 -3.348 1.00 93.56 85 GLY A O 1
ATOM 682 N N . GLN A 1 86 ? 11.629 5.866 -2.300 1.00 95.44 86 GLN A N 1
ATOM 683 C CA . GLN A 1 86 ? 12.067 4.785 -3.201 1.00 95.44 86 GLN A CA 1
ATOM 684 C C . GLN A 1 86 ? 11.625 3.376 -2.780 1.00 95.44 86 GLN A C 1
ATOM 686 O O . GLN A 1 86 ? 11.579 2.475 -3.615 1.00 95.44 86 GLN A O 1
ATOM 691 N N . ILE A 1 87 ? 11.290 3.172 -1.503 1.00 96.94 87 ILE A N 1
ATOM 692 C CA . ILE A 1 87 ? 10.791 1.886 -0.993 1.00 96.94 87 ILE A CA 1
ATOM 693 C C . ILE A 1 87 ? 9.280 1.992 -0.827 1.00 96.94 87 ILE A C 1
ATOM 695 O O . ILE A 1 87 ? 8.793 2.597 0.134 1.00 96.94 87 ILE A O 1
ATOM 699 N N . ILE A 1 88 ? 8.551 1.437 -1.792 1.00 97.81 88 ILE A N 1
ATOM 700 C CA . ILE A 1 88 ? 7.094 1.541 -1.894 1.00 97.81 88 ILE A CA 1
ATOM 701 C C . ILE A 1 88 ? 6.450 0.306 -1.287 1.00 97.81 88 ILE A C 1
ATOM 703 O O . ILE A 1 88 ? 6.709 -0.805 -1.730 1.00 97.81 88 ILE A O 1
ATOM 707 N N . THR A 1 89 ? 5.594 0.496 -0.288 1.00 96.81 89 THR A N 1
ATOM 708 C CA . THR A 1 89 ? 5.037 -0.603 0.516 1.00 96.81 89 THR A CA 1
ATOM 709 C C . THR A 1 89 ? 3.564 -0.859 0.249 1.00 96.81 89 THR A C 1
ATOM 711 O O . THR A 1 89 ? 3.054 -1.925 0.579 1.00 96.81 89 THR A O 1
ATOM 714 N N . SER A 1 90 ? 2.854 0.113 -0.320 1.00 96.81 90 SER A N 1
ATOM 715 C CA . SER A 1 90 ? 1.435 -0.025 -0.638 1.00 96.81 90 SER A CA 1
ATOM 716 C C . SER A 1 90 ? 1.009 0.945 -1.732 1.00 96.81 90 SER A C 1
ATOM 718 O O . SER A 1 90 ? 1.495 2.075 -1.809 1.00 96.81 90 SER A O 1
ATOM 720 N N . VAL A 1 91 ? 0.078 0.488 -2.566 1.00 97.94 91 VAL A N 1
ATOM 721 C CA . VAL A 1 91 ? -0.552 1.260 -3.639 1.00 97.94 91 VAL A CA 1
ATOM 722 C C . VAL A 1 91 ? -2.033 0.895 -3.668 1.00 97.94 91 VAL A C 1
ATOM 724 O O . VAL A 1 91 ? -2.381 -0.278 -3.544 1.00 97.94 91 VAL A O 1
ATOM 727 N N . SER A 1 92 ? -2.897 1.892 -3.827 1.00 96.69 92 SER A N 1
ATOM 728 C CA . SER A 1 92 ? -4.318 1.709 -4.128 1.00 96.69 92 SER A CA 1
ATOM 729 C C . SER A 1 92 ? -4.812 2.874 -4.966 1.00 96.69 92 SER A C 1
ATOM 731 O O . SER A 1 92 ? -4.363 3.999 -4.784 1.00 96.69 92 SER A O 1
ATOM 733 N N . GLU A 1 93 ? -5.783 2.640 -5.833 1.00 96.25 93 GLU A N 1
ATOM 734 C CA . GLU A 1 93 ? -6.524 3.702 -6.503 1.00 96.25 93 GLU A CA 1
ATOM 735 C C . GLU A 1 93 ? -7.674 4.176 -5.613 1.00 96.25 93 GLU A C 1
ATOM 737 O O . GLU A 1 93 ? -8.264 3.387 -4.869 1.00 96.25 93 GLU A O 1
ATOM 742 N N . ASN A 1 94 ? -7.969 5.473 -5.660 1.00 92.75 94 ASN A N 1
ATOM 743 C CA . ASN A 1 94 ? -9.134 6.060 -5.015 1.00 92.75 94 ASN A CA 1
ATOM 744 C C . ASN A 1 94 ? -10.313 6.207 -6.004 1.00 92.75 94 ASN A C 1
ATOM 746 O O . ASN A 1 94 ? -10.188 5.963 -7.200 1.00 92.75 94 ASN A O 1
ATOM 750 N N . LYS A 1 95 ? -11.473 6.677 -5.530 1.00 90.62 95 LYS A N 1
ATOM 751 C CA . LYS A 1 95 ? -12.662 6.868 -6.389 1.00 90.62 95 LYS A CA 1
ATOM 752 C C . LYS A 1 95 ? -12.510 7.891 -7.518 1.00 90.62 95 LYS A C 1
ATOM 754 O O . LYS A 1 95 ? -13.367 7.951 -8.390 1.00 90.62 95 LYS A O 1
ATOM 759 N N . THR A 1 96 ? -11.498 8.756 -7.455 1.00 92.44 96 THR A N 1
ATOM 760 C CA . THR A 1 96 ? -11.214 9.756 -8.493 1.00 92.44 96 THR A CA 1
ATOM 761 C C . THR A 1 96 ? -10.136 9.281 -9.460 1.00 92.44 96 THR A C 1
ATOM 763 O O . THR A 1 96 ? -9.648 10.089 -10.242 1.00 92.44 96 THR A O 1
ATOM 766 N N . HIS A 1 97 ? -9.773 7.994 -9.415 1.00 94.56 97 HIS A N 1
ATOM 767 C CA . HIS A 1 97 ? -8.726 7.386 -10.235 1.00 94.56 97 HIS A CA 1
ATOM 768 C C . HIS A 1 97 ? -7.315 7.935 -9.982 1.00 94.56 97 HIS A C 1
ATOM 770 O O . HIS A 1 97 ? -6.401 7.747 -10.789 1.00 94.56 97 HIS A O 1
ATOM 776 N N . ASP A 1 98 ? -7.120 8.593 -8.835 1.00 95.25 98 ASP A N 1
ATOM 777 C CA . ASP A 1 98 ? -5.786 8.915 -8.352 1.00 95.25 98 ASP A CA 1
ATOM 778 C C . ASP A 1 98 ? -5.234 7.710 -7.587 1.00 95.25 98 ASP A C 1
ATOM 780 O O . ASP A 1 98 ? -5.925 7.101 -6.764 1.00 95.25 98 ASP A O 1
ATOM 784 N N . LEU A 1 99 ? -3.956 7.409 -7.781 1.00 97.69 99 LEU A N 1
ATOM 785 C CA . LEU A 1 99 ? -3.265 6.443 -6.938 1.00 97.69 99 LEU A CA 1
ATOM 786 C C . LEU A 1 99 ? -2.852 7.103 -5.635 1.00 97.69 99 LEU A C 1
ATOM 788 O O . LEU A 1 99 ? -2.317 8.209 -5.639 1.00 97.69 99 LEU A O 1
ATOM 792 N N . ILE A 1 100 ? -3.038 6.390 -4.538 1.00 96.69 100 ILE A N 1
ATOM 793 C CA . ILE A 1 100 ? -2.495 6.691 -3.225 1.00 96.69 100 ILE A CA 1
ATOM 794 C C . ILE A 1 100 ? -1.364 5.698 -2.979 1.00 96.69 100 ILE A C 1
ATOM 796 O O . ILE A 1 100 ? -1.566 4.483 -3.020 1.00 96.69 100 ILE A O 1
ATOM 800 N N . ILE A 1 101 ? -0.169 6.228 -2.748 1.00 97.56 101 ILE A N 1
ATOM 801 C CA . ILE A 1 101 ? 1.066 5.460 -2.620 1.00 97.56 101 ILE A CA 1
ATOM 802 C C . ILE A 1 101 ? 1.659 5.706 -1.241 1.00 97.56 101 ILE A C 1
ATOM 804 O O . ILE A 1 101 ? 1.782 6.856 -0.816 1.00 97.56 101 ILE A O 1
ATOM 808 N N . GLY A 1 102 ? 2.052 4.631 -0.562 1.00 94.81 102 GLY A N 1
ATOM 809 C CA . GLY A 1 10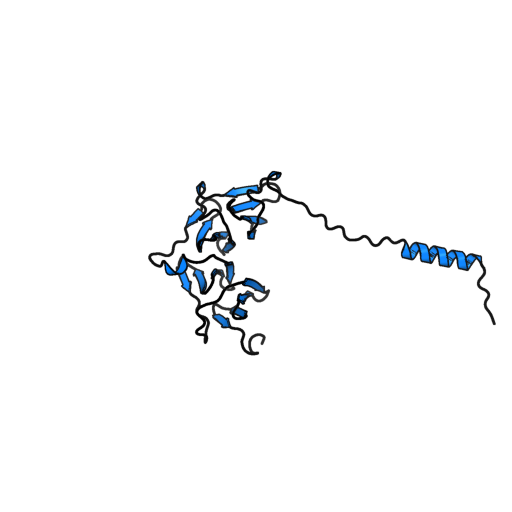2 ? 2.758 4.679 0.71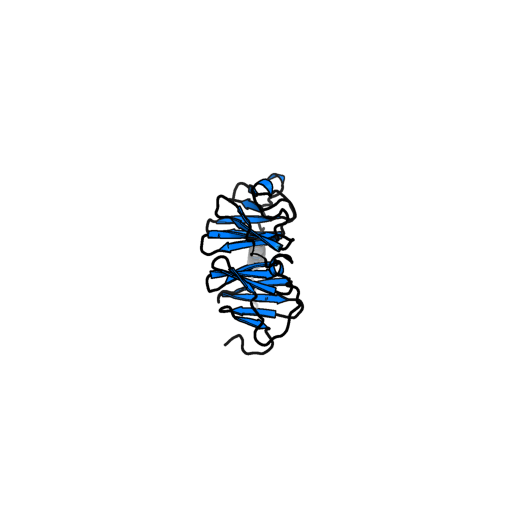0 1.00 94.81 102 GLY A CA 1
ATOM 810 C C . GLY A 1 102 ? 4.170 4.123 0.620 1.00 94.81 102 GLY A C 1
ATOM 811 O O . GLY A 1 102 ? 4.427 3.147 -0.087 1.00 94.81 102 GLY A O 1
ATOM 812 N N . ASN A 1 103 ? 5.085 4.747 1.361 1.00 93.12 103 ASN A N 1
ATOM 813 C CA . ASN A 1 103 ? 6.470 4.303 1.473 1.00 93.12 103 ASN A CA 1
ATOM 814 C C . ASN A 1 103 ? 6.785 3.704 2.858 1.00 93.12 103 ASN A C 1
ATOM 816 O O . ASN A 1 103 ? 6.007 3.823 3.814 1.00 93.12 103 ASN A O 1
ATOM 820 N N . GLN A 1 104 ? 7.975 3.111 2.989 1.00 91.81 104 GLN A N 1
ATOM 821 C CA . GLN A 1 104 ? 8.421 2.501 4.248 1.00 91.81 104 GLN A CA 1
ATOM 822 C C . GLN A 1 104 ? 8.502 3.485 5.425 1.00 91.81 104 GLN A C 1
ATOM 824 O O . GLN A 1 104 ? 8.257 3.101 6.566 1.00 91.81 104 GLN A O 1
ATOM 829 N N . ASN A 1 105 ? 8.808 4.756 5.155 1.00 87.94 105 ASN A N 1
ATOM 830 C CA . ASN A 1 105 ? 8.986 5.788 6.176 1.00 87.94 105 ASN A CA 1
ATOM 831 C C . ASN A 1 105 ? 7.643 6.341 6.676 1.00 87.94 105 ASN A C 1
ATOM 833 O O . ASN A 1 105 ? 7.617 7.102 7.638 1.00 87.94 105 ASN A O 1
ATOM 837 N N . GLY A 1 106 ? 6.535 5.956 6.038 1.00 86.94 106 GLY A N 1
ATOM 838 C CA . GLY A 1 106 ? 5.189 6.401 6.370 1.00 86.94 106 GLY A CA 1
ATOM 839 C C . GLY A 1 106 ? 4.711 7.624 5.596 1.00 86.94 106 GLY A C 1
ATOM 840 O O . GLY A 1 106 ? 3.554 8.014 5.777 1.00 86.94 106 GLY A O 1
ATOM 841 N N . ALA A 1 107 ? 5.538 8.198 4.718 1.00 89.81 107 ALA A N 1
ATOM 842 C CA . ALA A 1 107 ? 5.091 9.256 3.825 1.00 89.81 107 ALA A CA 1
ATOM 843 C C . ALA A 1 107 ? 4.123 8.690 2.781 1.00 89.81 107 ALA A C 1
ATOM 845 O O . ALA A 1 107 ? 4.271 7.557 2.311 1.00 89.81 107 ALA A O 1
ATOM 846 N N . LEU A 1 108 ? 3.136 9.508 2.429 1.00 92.69 108 LEU A N 1
ATOM 847 C CA . LEU A 1 108 ? 2.127 9.197 1.433 1.00 92.69 108 LEU A CA 1
ATOM 848 C C . LEU A 1 108 ? 2.216 10.223 0.300 1.00 92.69 108 LEU A C 1
ATOM 850 O O . LEU A 1 108 ? 2.454 11.413 0.536 1.00 92.69 108 LEU A O 1
ATOM 854 N N . CYS A 1 109 ? 1.990 9.792 -0.933 1.00 94.00 109 CYS A N 1
ATOM 855 C CA . CYS A 1 109 ? 1.720 10.696 -2.044 1.00 94.00 109 CYS A CA 1
ATOM 856 C C . CYS A 1 109 ? 0.533 10.221 -2.860 1.00 94.00 109 CYS A C 1
ATOM 858 O O . CYS A 1 109 ? 0.070 9.087 -2.748 1.00 94.00 109 CYS A O 1
ATOM 860 N N . LYS A 1 110 ? 0.048 11.145 -3.676 1.00 95.38 110 LYS A N 1
ATOM 861 C CA . LYS A 1 110 ? -1.017 10.933 -4.631 1.00 95.38 110 LYS A CA 1
ATOM 862 C C . LYS A 1 110 ? -0.483 11.126 -6.041 1.00 95.38 110 LYS A C 1
ATOM 864 O O . LYS A 1 110 ? 0.264 12.075 -6.265 1.00 95.38 110 LYS A O 1
ATOM 869 N N . PHE A 1 111 ? -0.892 10.279 -6.975 1.00 97.88 111 PHE A N 1
ATOM 870 C CA . PHE A 1 111 ? -0.568 10.398 -8.393 1.00 97.88 111 PHE A CA 1
ATOM 871 C C . PHE A 1 111 ? -1.845 10.462 -9.227 1.00 97.88 111 PHE A C 1
ATOM 873 O O . PHE A 1 111 ? -2.638 9.526 -9.217 1.00 97.88 111 PHE A O 1
ATOM 880 N N . ASN A 1 112 ? -2.023 11.549 -9.976 1.00 96.12 112 ASN A N 1
ATOM 881 C CA . ASN A 1 112 ? -3.224 11.803 -10.786 1.00 96.12 112 ASN A CA 1
ATOM 882 C C . ASN A 1 112 ? -3.115 11.315 -12.245 1.00 96.12 112 ASN A C 1
ATOM 884 O O . ASN A 1 112 ? -3.901 11.712 -13.099 1.00 96.12 112 ASN A O 1
ATOM 888 N N . GLY A 1 113 ? -2.095 10.514 -12.569 1.00 95.25 113 GLY A N 1
ATOM 889 C CA . GLY A 1 113 ? -1.771 10.129 -13.948 1.00 95.2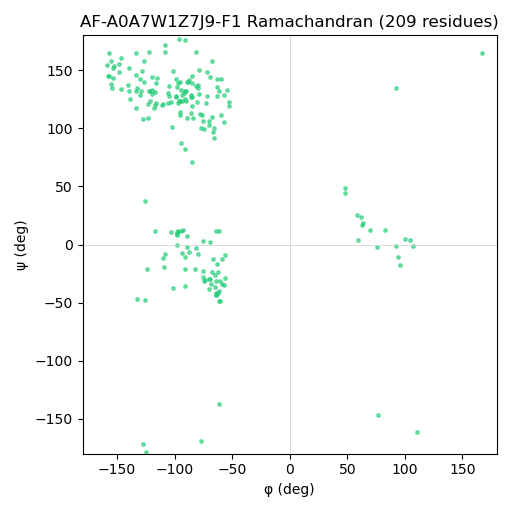5 113 GLY A CA 1
ATOM 890 C C . GLY A 1 113 ? -0.691 10.993 -14.605 1.00 95.25 113 GLY A C 1
ATOM 891 O O . GLY A 1 113 ? -0.073 10.549 -15.575 1.00 95.25 113 GLY A O 1
ATOM 892 N N . HIS A 1 114 ? -0.408 12.175 -14.053 1.00 95.38 114 HIS A N 1
ATOM 893 C CA . HIS A 1 114 ? 0.565 13.123 -14.600 1.00 95.38 114 HIS A CA 1
ATOM 894 C C . HIS A 1 114 ? 1.630 13.536 -13.584 1.00 95.38 114 HIS A C 1
ATOM 896 O O . HIS A 1 114 ? 2.815 13.509 -13.901 1.00 95.38 114 HIS A O 1
ATOM 902 N N . THR A 1 115 ? 1.221 13.894 -12.369 1.00 97.06 115 THR A N 1
ATOM 903 C CA . THR A 1 115 ? 2.089 14.479 -11.342 1.00 97.06 115 THR A CA 1
ATOM 904 C C . THR A 1 115 ? 1.878 13.817 -9.993 1.00 97.06 115 THR A C 1
ATOM 906 O O . THR A 1 115 ? 0.745 13.478 -9.635 1.00 97.06 115 THR A O 1
ATOM 909 N N . PHE A 1 116 ? 2.956 13.705 -9.219 1.00 97.12 116 PHE A N 1
ATOM 910 C CA . PHE A 1 116 ? 2.891 13.319 -7.816 1.00 97.12 116 PHE A CA 1
ATOM 911 C C . PHE A 1 116 ? 2.694 14.546 -6.925 1.00 97.12 116 PHE A C 1
ATOM 913 O O . PHE A 1 116 ? 3.300 15.595 -7.133 1.00 97.12 116 PHE A O 1
ATOM 920 N N . SER A 1 117 ? 1.861 14.402 -5.900 1.00 93.88 117 SER A N 1
ATOM 921 C CA . SER A 1 117 ? 1.687 15.393 -4.840 1.00 93.88 117 SER A CA 1
ATOM 922 C C . SER A 1 117 ? 1.797 14.711 -3.486 1.00 93.88 117 SER A C 1
ATOM 924 O O . SER A 1 117 ? 1.104 13.722 -3.238 1.00 93.88 117 SER A O 1
ATOM 926 N N . SER A 1 118 ? 2.641 15.234 -2.598 1.00 90.88 118 SER A N 1
ATOM 927 C CA . SER A 1 118 ? 2.742 14.721 -1.232 1.00 90.88 118 SER A CA 1
ATOM 928 C C . SER A 1 118 ? 1.407 14.887 -0.504 1.00 90.88 118 SER A C 1
ATOM 930 O O . SER A 1 118 ? 0.796 15.955 -0.539 1.00 90.88 118 SER A O 1
ATOM 932 N N . LEU A 1 119 ? 0.954 13.824 0.156 1.00 87.81 119 LEU A N 1
ATOM 933 C CA . LEU A 1 119 ? -0.184 13.867 1.059 1.00 87.81 119 LEU A CA 1
ATOM 934 C C . LEU A 1 119 ? 0.355 14.160 2.452 1.00 87.81 119 LEU A C 1
ATOM 936 O O . LEU A 1 119 ? 0.610 13.255 3.246 1.00 87.81 119 LEU A O 1
ATOM 940 N N . GLN A 1 120 ? 0.590 15.441 2.709 1.00 75.50 120 GLN A N 1
ATOM 941 C CA . GLN A 1 120 ? 0.935 15.907 4.040 1.00 75.50 120 GLN A CA 1
ATOM 942 C C . GLN A 1 120 ? -0.346 16.264 4.769 1.00 75.50 120 GLN A C 1
ATOM 944 O O . GLN A 1 120 ? -1.214 16.973 4.259 1.00 75.50 120 GLN A O 1
ATOM 949 N N . GLU A 1 121 ? -0.453 15.767 5.987 1.00 64.38 121 GLU A N 1
ATOM 950 C CA . GLU A 1 121 ? -1.284 16.428 6.970 1.00 64.38 121 GLU A CA 1
ATOM 951 C C . GLU A 1 121 ? -0.635 17.773 7.307 1.00 64.38 121 GLU A C 1
ATOM 953 O O . GLU A 1 121 ? 0.557 17.948 7.072 1.00 64.38 121 GLU A O 1
ATOM 958 N N . GLY A 1 122 ? -1.385 18.742 7.826 1.00 56.75 122 GLY A N 1
ATOM 959 C CA . GLY A 1 122 ? -0.788 19.985 8.323 1.00 56.75 122 GLY A CA 1
ATOM 960 C C . GLY A 1 122 ? 0.193 19.740 9.487 1.00 56.75 122 GLY A C 1
ATOM 961 O O . GLY A 1 122 ? 0.964 18.789 9.520 1.00 56.75 122 GLY A O 1
ATOM 962 N N . ASN A 1 123 ? 0.155 20.559 10.535 1.00 43.62 123 ASN A N 1
ATOM 963 C CA . ASN A 1 123 ? 1.092 20.441 11.669 1.00 43.62 123 ASN A CA 1
ATOM 964 C C . ASN A 1 123 ? 0.996 19.131 12.506 1.00 43.62 123 ASN A C 1
ATOM 966 O O . ASN A 1 123 ? 1.589 19.047 13.581 1.00 43.62 123 ASN A O 1
ATOM 970 N N . GLN A 1 124 ? 0.283 18.094 12.054 1.00 52.62 124 GLN A N 1
ATOM 971 C CA . GLN A 1 124 ? 0.136 16.817 12.751 1.00 52.62 124 GLN A CA 1
ATOM 972 C C . GLN A 1 124 ? 1.167 15.781 12.274 1.00 52.62 124 GLN A C 1
ATOM 974 O O . GLN A 1 124 ? 0.890 14.909 11.456 1.00 52.62 124 GLN A O 1
ATOM 979 N N . LYS A 1 125 ? 2.354 15.801 12.897 1.00 53.62 125 LYS A N 1
ATOM 980 C CA . LYS A 1 125 ? 3.374 14.726 12.818 1.00 53.62 125 LYS A CA 1
ATOM 981 C C . LYS A 1 125 ? 2.868 13.332 13.241 1.00 53.62 125 LYS A C 1
ATOM 983 O O . LYS A 1 125 ? 3.591 12.350 13.099 1.00 53.62 125 LYS A O 1
ATOM 988 N N . SER A 1 126 ? 1.660 13.225 13.801 1.00 54.72 126 SER A N 1
ATOM 989 C CA . SER A 1 126 ? 1.144 11.983 14.394 1.00 54.72 126 SER A CA 1
ATOM 990 C C . SER A 1 126 ? 0.939 10.859 13.372 1.00 54.72 126 SER A C 1
ATOM 992 O O . SER A 1 126 ? 1.013 9.682 13.726 1.00 54.72 126 SER A O 1
ATOM 994 N N . PHE A 1 127 ? 0.711 11.201 12.104 1.00 62.22 127 PHE A N 1
ATOM 995 C CA . PHE A 1 127 ? 0.369 10.230 11.066 1.00 62.22 127 PHE A CA 1
ATOM 996 C C . PHE A 1 127 ? 1.494 9.997 10.057 1.00 62.22 127 PHE A C 1
ATOM 998 O O . PHE A 1 127 ? 1.416 9.059 9.265 1.00 62.22 127 PHE A O 1
ATOM 1005 N N . SER A 1 128 ? 2.568 10.792 10.107 1.00 61.66 128 SER A N 1
ATOM 1006 C CA . SER A 1 128 ? 3.735 10.632 9.233 1.00 61.66 128 SER A CA 1
ATOM 1007 C C . SER A 1 128 ? 4.628 9.460 9.638 1.00 61.66 128 SER A C 1
ATOM 1009 O O . SER A 1 128 ? 5.345 8.937 8.795 1.00 61.66 128 SER A O 1
ATOM 1011 N N . ASN A 1 129 ? 4.568 9.019 10.898 1.00 71.19 129 ASN A N 1
ATOM 1012 C CA . ASN A 1 129 ? 5.408 7.931 11.389 1.00 71.19 129 ASN A CA 1
ATOM 1013 C C . ASN A 1 129 ? 4.768 6.558 11.147 1.00 71.19 129 ASN A C 1
ATOM 1015 O O . ASN A 1 129 ? 3.563 6.366 11.325 1.00 71.19 129 ASN A O 1
ATOM 1019 N N . GLY A 1 130 ? 5.612 5.594 10.786 1.00 82.06 130 GLY A N 1
ATOM 1020 C CA . GLY A 1 130 ? 5.234 4.197 10.603 1.00 82.06 130 GLY A CA 1
ATOM 1021 C C . GLY A 1 130 ? 4.836 3.867 9.166 1.00 82.06 130 GLY A C 1
ATOM 1022 O O . GLY A 1 130 ? 4.076 4.595 8.520 1.00 82.06 130 GLY A O 1
ATOM 1023 N N . THR A 1 131 ? 5.360 2.740 8.687 1.00 89.56 131 THR A N 1
ATOM 1024 C CA . THR A 1 131 ? 5.113 2.188 7.354 1.00 89.56 131 THR A CA 1
ATOM 1025 C C . THR A 1 131 ? 3.620 2.013 7.093 1.00 89.56 131 THR A C 1
ATOM 1027 O O . THR A 1 131 ? 2.905 1.433 7.913 1.00 89.56 131 THR A O 1
ATOM 1030 N N . ALA A 1 132 ? 3.154 2.460 5.924 1.00 92.25 132 ALA A N 1
ATOM 1031 C CA . ALA A 1 132 ? 1.835 2.087 5.428 1.00 92.25 132 ALA A CA 1
ATOM 1032 C C . ALA A 1 132 ? 1.864 0.604 5.026 1.00 92.25 132 ALA A C 1
ATOM 1034 O O . ALA A 1 132 ? 2.438 0.243 3.997 1.00 92.25 132 ALA A O 1
ATOM 1035 N N . LYS A 1 133 ? 1.295 -0.254 5.878 1.00 94.44 133 LYS A N 1
ATOM 1036 C CA . LYS A 1 133 ? 1.212 -1.711 5.680 1.00 94.44 133 LYS A CA 1
ATOM 1037 C C . LYS A 1 133 ? 0.189 -2.070 4.613 1.00 94.44 133 LYS A C 1
ATOM 1039 O O . LYS A 1 133 ? 0.343 -3.070 3.923 1.00 94.44 133 LYS A O 1
ATOM 1044 N N . PHE A 1 134 ? -0.850 -1.252 4.489 1.00 95.50 134 PHE A N 1
ATOM 1045 C CA . PHE A 1 134 ? -1.816 -1.346 3.411 1.00 95.50 134 PHE A CA 1
ATOM 1046 C C . PHE A 1 134 ? -2.504 -0.014 3.159 1.00 95.50 134 PHE A C 1
ATOM 1048 O O . PHE 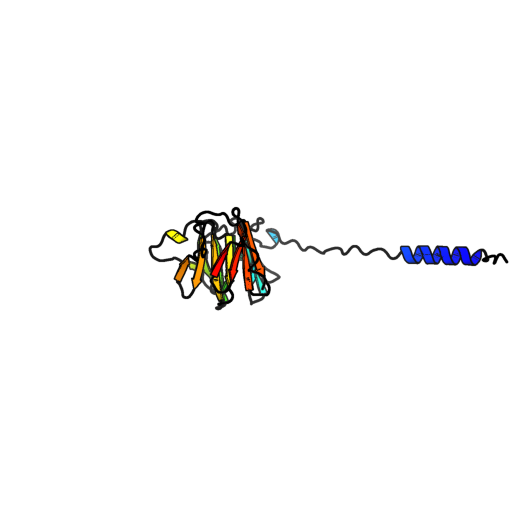A 1 134 ? -2.601 0.832 4.052 1.00 95.50 134 PHE A O 1
ATOM 1055 N N . ILE A 1 135 ? -3.029 0.121 1.946 1.00 96.38 135 ILE A N 1
ATOM 1056 C CA . ILE A 1 135 ? -3.938 1.183 1.535 1.00 96.38 135 ILE A CA 1
ATOM 1057 C C . ILE A 1 135 ? -5.068 0.496 0.772 1.00 96.38 135 ILE A C 1
ATOM 1059 O O . ILE A 1 135 ? -4.801 -0.366 -0.063 1.00 96.38 135 ILE A O 1
ATOM 1063 N N . ILE A 1 136 ? -6.318 0.817 1.086 1.00 96.00 136 ILE A N 1
ATOM 1064 C CA . ILE A 1 136 ? -7.482 0.198 0.448 1.00 96.00 136 ILE A CA 1
ATOM 1065 C C . ILE A 1 136 ? -8.690 1.130 0.488 1.00 96.00 136 ILE A C 1
ATOM 1067 O O . ILE A 1 136 ? -8.821 1.927 1.409 1.00 96.00 136 ILE A O 1
ATOM 1071 N N . LEU A 1 137 ? -9.601 1.016 -0.476 1.00 94.25 137 LEU A N 1
ATOM 1072 C CA . LEU A 1 137 ? -10.902 1.682 -0.402 1.00 94.25 137 LEU A CA 1
ATOM 1073 C C . LEU A 1 137 ? -11.879 0.921 0.503 1.00 94.25 137 LEU A C 1
ATOM 1075 O O . LEU A 1 137 ? -12.031 -0.297 0.362 1.00 94.25 137 LEU A O 1
ATOM 1079 N N . ASP A 1 138 ? -12.586 1.629 1.383 1.00 91.94 138 ASP A N 1
ATOM 1080 C CA . ASP A 1 138 ? -13.732 1.077 2.118 1.00 91.94 138 ASP A CA 1
ATOM 1081 C C . ASP A 1 138 ? -15.001 0.991 1.240 1.00 91.94 138 ASP A C 1
ATOM 1083 O O . ASP A 1 138 ? -14.944 1.055 0.010 1.00 91.94 138 ASP A O 1
ATOM 1087 N N . ASP A 1 139 ? -16.141 0.712 1.863 1.00 88.44 139 ASP A N 1
ATOM 1088 C CA . ASP A 1 139 ? -17.483 0.697 1.268 1.00 88.44 139 ASP A CA 1
ATOM 1089 C C . ASP A 1 139 ? -17.998 2.098 0.893 1.00 88.44 139 ASP A C 1
ATOM 1091 O O . ASP A 1 139 ? -18.722 2.245 -0.092 1.00 88.44 139 ASP A O 1
ATOM 1095 N N . ASN A 1 140 ? -17.569 3.129 1.618 1.00 89.88 140 ASN A N 1
ATOM 1096 C CA . ASN A 1 140 ? -17.928 4.531 1.398 1.00 89.88 140 ASN A CA 1
ATOM 1097 C C . ASN A 1 140 ? -16.981 5.267 0.432 1.00 89.88 140 ASN A C 1
ATOM 1099 O O . ASN A 1 140 ? -17.110 6.478 0.225 1.00 89.88 140 ASN A O 1
ATOM 1103 N N . ASN A 1 141 ? -16.053 4.546 -0.203 1.00 89.50 141 ASN A N 1
ATOM 1104 C CA . ASN A 1 141 ? -15.005 5.086 -1.068 1.00 89.50 141 ASN A CA 1
ATOM 1105 C C . ASN A 1 141 ? -14.020 6.041 -0.367 1.00 89.50 141 ASN A C 1
ATOM 1107 O O . ASN A 1 141 ? -13.384 6.879 -1.020 1.00 89.50 141 ASN A O 1
ATOM 1111 N N . ASN A 1 142 ? -13.872 5.927 0.948 1.00 92.75 142 ASN A N 1
ATOM 1112 C CA . ASN A 1 142 ? -12.761 6.526 1.665 1.00 92.75 142 ASN A CA 1
ATOM 1113 C C . ASN A 1 142 ? -11.513 5.662 1.491 1.00 92.75 142 ASN A C 1
ATOM 1115 O O . ASN A 1 142 ? -11.578 4.439 1.371 1.00 92.75 142 ASN A O 1
ATOM 1119 N N . THR A 1 143 ? -10.348 6.302 1.521 1.00 94.62 143 THR A N 1
ATOM 1120 C CA . THR A 1 143 ? -9.075 5.584 1.541 1.00 94.62 143 THR A CA 1
ATOM 1121 C C . THR A 1 143 ? -8.736 5.209 2.977 1.00 94.62 143 THR A C 1
ATOM 1123 O O . THR A 1 143 ? -8.565 6.080 3.822 1.00 94.62 143 THR A O 1
ATOM 1126 N N . ILE A 1 144 ? -8.613 3.921 3.260 1.00 96.25 144 ILE A N 1
ATOM 1127 C CA . ILE A 1 144 ? -8.178 3.384 4.546 1.00 96.25 144 ILE A CA 1
ATOM 1128 C C . ILE A 1 144 ? -6.700 3.039 4.462 1.00 96.25 144 ILE A C 1
ATOM 1130 O O . ILE A 1 144 ? -6.269 2.312 3.570 1.00 96.25 144 ILE A O 1
ATOM 1134 N N . ILE A 1 145 ? -5.931 3.543 5.417 1.00 95.50 145 ILE A N 1
ATOM 1135 C CA . ILE A 1 145 ? -4.494 3.336 5.540 1.00 95.50 145 ILE A CA 1
ATOM 1136 C C . ILE A 1 145 ? -4.240 2.602 6.854 1.00 95.50 145 ILE A C 1
ATOM 1138 O O . ILE A 1 145 ? -4.566 3.097 7.936 1.00 95.50 145 ILE A O 1
ATOM 1142 N N . GLY A 1 146 ? -3.646 1.417 6.762 1.00 94.88 146 GLY A N 1
ATOM 1143 C CA . GLY A 1 146 ? -3.205 0.651 7.919 1.00 94.88 146 GLY A CA 1
ATOM 1144 C C . GLY A 1 146 ? -1.746 0.935 8.237 1.00 94.88 146 GLY A C 1
ATOM 1145 O O . GLY A 1 146 ? -0.872 0.711 7.398 1.00 94.88 146 GLY A O 1
ATOM 1146 N N . LYS A 1 147 ? -1.471 1.379 9.461 1.00 92.81 147 LYS A N 1
ATOM 1147 C CA . LYS A 1 147 ? -0.122 1.489 10.023 1.00 92.81 147 LYS A CA 1
ATOM 1148 C C . LYS A 1 147 ? -0.071 0.744 11.352 1.00 92.81 147 LYS A C 1
ATOM 1150 O O . LYS A 1 147 ? -1.095 0.540 12.002 1.00 92.81 147 LYS A O 1
ATOM 1155 N N . ASP A 1 148 ? 1.119 0.349 11.781 1.00 91.56 148 ASP A N 1
ATOM 1156 C CA . ASP A 1 148 ? 1.259 -0.272 13.098 1.00 91.56 148 ASP A CA 1
ATOM 1157 C C . ASP A 1 148 ? 0.715 0.679 14.188 1.00 91.56 148 ASP A C 1
ATOM 1159 O O . ASP A 1 148 ? 1.023 1.872 14.215 1.00 91.56 148 ASP A O 1
ATOM 1163 N N . GLY A 1 149 ? -0.173 0.158 15.037 1.00 90.75 149 GLY A N 1
ATOM 1164 C CA . GLY A 1 149 ? -0.861 0.882 16.109 1.00 90.75 149 GLY A CA 1
ATOM 1165 C C . GLY A 1 149 ? -2.004 1.810 15.678 1.00 90.75 149 GLY A C 1
ATOM 1166 O O . GLY A 1 149 ? -2.643 2.416 16.544 1.00 90.75 149 GLY A O 1
ATOM 1167 N N . GLN A 1 150 ? -2.293 1.961 14.379 1.00 92.19 150 GLN A N 1
ATOM 1168 C CA . GLN A 1 150 ? -3.364 2.853 13.927 1.00 92.19 150 GLN A CA 1
ATOM 1169 C C . GLN A 1 150 ? -3.968 2.491 12.568 1.00 92.19 150 GLN A C 1
ATOM 1171 O O . GLN A 1 150 ? -3.271 2.223 11.594 1.00 92.19 150 GLN A O 1
ATOM 1176 N N . ILE A 1 151 ? -5.293 2.593 12.489 1.00 94.69 151 ILE A N 1
ATOM 1177 C CA . ILE A 1 151 ? -6.032 2.597 11.226 1.00 94.69 151 ILE A CA 1
ATOM 1178 C C . ILE A 1 151 ? -6.495 4.030 10.973 1.00 94.69 151 ILE A C 1
ATOM 1180 O O . ILE A 1 151 ? -7.038 4.679 11.869 1.00 94.69 151 ILE A O 1
ATOM 1184 N N . ILE A 1 152 ? -6.237 4.537 9.774 1.00 93.31 152 ILE A N 1
ATOM 1185 C CA . ILE A 1 152 ? -6.463 5.933 9.406 1.00 93.31 152 ILE A CA 1
ATOM 1186 C C . ILE A 1 152 ? -7.402 5.962 8.206 1.00 93.31 152 ILE A C 1
ATOM 1188 O O . ILE A 1 152 ? -7.180 5.256 7.225 1.00 93.31 152 ILE A O 1
ATOM 1192 N N . LYS A 1 153 ? -8.430 6.798 8.265 1.00 93.62 153 LYS A N 1
ATOM 1193 C CA . LYS A 1 153 ? -9.279 7.153 7.132 1.00 93.62 153 LYS A CA 1
ATOM 1194 C C . LYS A 1 153 ? -8.746 8.436 6.502 1.00 93.62 153 LYS A C 1
ATOM 1196 O O . LYS A 1 153 ? -8.471 9.406 7.201 1.00 93.62 153 LYS A O 1
ATOM 1201 N N . TYR A 1 154 ? -8.626 8.448 5.184 1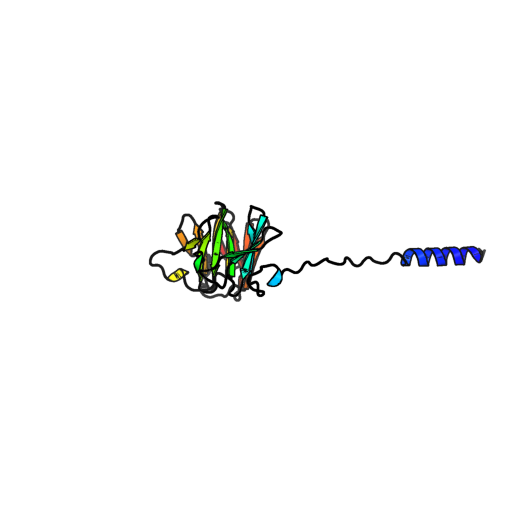.00 91.06 154 TYR A N 1
ATOM 1202 C CA . TYR A 1 154 ? -8.322 9.620 4.377 1.00 91.06 154 TYR A CA 1
ATOM 1203 C C . TYR A 1 154 ? -9.487 9.896 3.425 1.00 91.06 154 TYR A C 1
ATOM 1205 O O . TYR A 1 154 ? -9.832 9.072 2.572 1.00 91.06 154 TYR A O 1
ATOM 1213 N N . SER A 1 155 ? -10.115 11.059 3.595 1.00 88.75 155 SER A N 1
ATOM 1214 C CA . SER A 1 155 ? -11.255 11.505 2.793 1.00 88.75 155 SER A CA 1
ATOM 1215 C C . SER A 1 155 ? -11.313 13.028 2.760 1.00 88.75 155 SER A C 1
ATOM 1217 O O . SER A 1 155 ? -10.971 13.686 3.741 1.00 88.75 155 SER A O 1
ATOM 1219 N N . ALA A 1 156 ? -11.706 13.605 1.621 1.00 85.25 156 ALA A N 1
ATOM 1220 C CA . ALA A 1 156 ? -11.804 15.057 1.431 1.00 85.25 156 ALA A CA 1
ATOM 1221 C C . ALA A 1 156 ? -10.550 15.840 1.899 1.00 85.25 156 ALA A C 1
ATOM 1223 O O . ALA A 1 156 ? -10.660 16.868 2.567 1.00 85.25 156 ALA A O 1
ATOM 1224 N N . ASN A 1 157 ? -9.353 15.341 1.556 1.00 82.56 157 ASN A N 1
ATOM 1225 C CA . ASN A 1 157 ? -8.053 15.894 1.970 1.00 82.56 157 ASN A CA 1
ATOM 1226 C C . ASN A 1 157 ? -7.836 15.974 3.493 1.00 82.56 157 ASN A C 1
ATOM 1228 O O . ASN A 1 157 ? -7.053 16.798 3.964 1.00 82.56 157 ASN A O 1
ATOM 1232 N N . ARG A 1 158 ? -8.514 15.131 4.275 1.00 86.88 158 ARG A N 1
ATOM 1233 C CA . ARG A 1 158 ? -8.371 15.063 5.731 1.00 86.88 158 ARG A CA 1
ATOM 1234 C C . ARG A 1 158 ? -8.066 13.643 6.174 1.00 86.88 158 ARG A C 1
ATOM 1236 O O . ARG A 1 158 ? -8.641 12.693 5.648 1.00 86.88 158 ARG A O 1
ATOM 1243 N N . PHE A 1 159 ? -7.172 13.537 7.149 1.00 89.31 159 PHE A N 1
ATOM 1244 C CA . PHE A 1 159 ? -6.863 12.300 7.848 1.00 89.31 159 PHE A CA 1
ATOM 1245 C C . PHE A 1 159 ? -7.657 12.238 9.154 1.00 89.31 159 PHE A C 1
ATOM 1247 O O . PHE A 1 159 ? -7.806 13.239 9.854 1.00 89.31 159 PHE A O 1
ATOM 1254 N N . GLU A 1 160 ? -8.174 11.060 9.474 1.00 91.19 160 GLU A N 1
ATOM 1255 C CA . GLU A 1 160 ? -8.915 10.778 10.698 1.00 91.19 160 GLU A CA 1
ATOM 1256 C C . GLU A 1 160 ? -8.475 9.415 11.237 1.00 91.19 160 GLU A C 1
ATOM 1258 O O . GLU A 1 160 ? -8.532 8.409 10.527 1.00 91.19 160 GLU A O 1
ATOM 1263 N N . LYS A 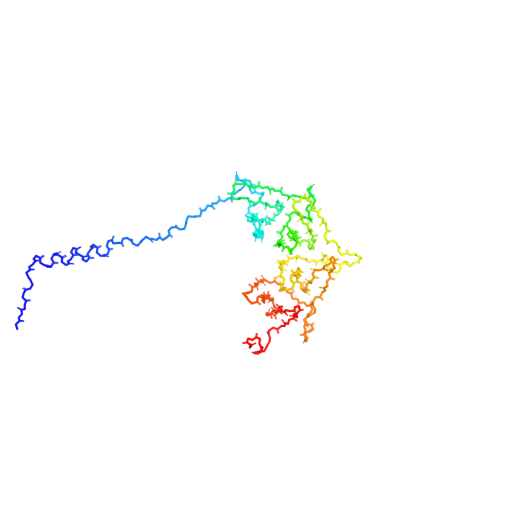1 161 ? -8.034 9.353 12.497 1.00 91.88 161 LYS A N 1
ATOM 1264 C CA . LYS A 1 161 ? -7.758 8.070 13.154 1.00 91.88 161 LYS A CA 1
ATOM 1265 C C . LYS A 1 161 ? -9.078 7.369 13.463 1.00 91.88 161 LYS A C 1
ATOM 1267 O O . LYS A 1 161 ? -9.917 7.948 14.144 1.00 91.88 161 LYS A O 1
ATOM 1272 N N . LEU A 1 162 ? -9.225 6.114 13.047 1.00 93.56 162 LEU A N 1
ATOM 1273 C CA . LEU A 1 162 ? -10.377 5.291 13.409 1.00 93.56 162 LEU A CA 1
ATOM 1274 C C . LEU A 1 162 ? -10.117 4.612 14.766 1.00 93.56 162 LEU A C 1
ATOM 1276 O O . LEU A 1 162 ? -9.210 3.777 14.860 1.00 93.56 162 LEU A O 1
ATOM 1280 N N . PRO A 1 163 ? -10.859 4.961 15.834 1.00 93.94 163 PRO A N 1
ATOM 1281 C CA . PRO A 1 163 ? -10.734 4.281 17.116 1.00 93.94 163 PRO A CA 1
ATOM 1282 C C . PRO A 1 163 ? -11.328 2.872 17.034 1.00 93.94 163 PRO A C 1
ATOM 1284 O O . PRO A 1 163 ? -12.309 2.637 16.329 1.00 93.94 163 PRO A O 1
ATOM 1287 N N . ILE A 1 164 ? -10.762 1.939 17.800 1.00 93.81 164 ILE A N 1
ATOM 1288 C CA . ILE A 1 164 ? -11.348 0.607 17.956 1.00 93.81 164 ILE A CA 1
ATOM 1289 C C . ILE A 1 164 ? -12.506 0.739 18.948 1.00 93.81 164 ILE A C 1
ATOM 1291 O O . ILE A 1 164 ? -12.307 1.052 20.121 1.00 93.81 164 ILE A O 1
ATOM 1295 N N . LYS A 1 165 ? -13.738 0.565 18.474 1.00 93.06 165 LYS A N 1
ATOM 1296 C CA . LYS A 1 165 ? -14.935 0.774 19.291 1.00 93.06 165 LYS A CA 1
ATOM 1297 C C . LYS A 1 165 ? -14.963 -0.225 20.451 1.00 93.06 165 LYS A C 1
ATOM 1299 O O . LYS A 1 165 ? -14.865 -1.427 20.243 1.00 93.06 165 LYS A O 1
ATOM 1304 N N . GLY A 1 166 ? -15.131 0.288 21.669 1.00 89.06 166 GLY A N 1
ATOM 1305 C CA . GLY A 1 166 ? -15.195 -0.540 22.876 1.00 89.06 166 GLY A CA 1
ATOM 1306 C C . GLY A 1 166 ? -13.868 -1.196 23.273 1.00 89.06 166 GLY A C 1
ATOM 1307 O O . GLY A 1 166 ? -13.879 -2.066 24.136 1.00 89.06 166 GLY A O 1
ATOM 1308 N N . ASP A 1 167 ? -12.741 -0.792 22.680 1.00 87.56 167 ASP A N 1
ATOM 1309 C CA . ASP A 1 167 ? -11.417 -1.331 22.998 1.00 87.56 167 ASP A CA 1
ATOM 1310 C C . ASP A 1 167 ? -10.422 -0.183 23.252 1.00 87.56 167 ASP A C 1
ATOM 1312 O O . ASP A 1 167 ? -10.464 0.868 22.610 1.00 87.56 167 ASP A O 1
ATOM 1316 N N . THR A 1 168 ? -9.522 -0.373 24.214 1.00 87.69 168 THR A N 1
ATOM 1317 C CA . THR A 1 168 ? -8.447 0.571 24.562 1.00 87.69 168 THR A CA 1
ATOM 1318 C C . THR A 1 168 ? -7.110 0.191 23.926 1.00 87.69 168 THR A C 1
ATOM 1320 O O . THR A 1 168 ? -6.077 0.790 24.235 1.00 87.69 168 THR A O 1
ATOM 1323 N N . LEU A 1 169 ? -7.101 -0.799 23.030 1.00 87.12 169 LEU A N 1
ATOM 1324 C CA . LEU A 1 169 ? -5.919 -1.241 22.311 1.00 87.12 169 LEU A CA 1
ATOM 1325 C C . LEU A 1 169 ? -5.314 -0.099 21.481 1.00 87.12 169 LEU A C 1
ATOM 1327 O O . LEU A 1 169 ? -5.852 0.346 20.470 1.00 87.12 169 LEU A O 1
ATOM 1331 N N . THR A 1 170 ? -4.133 0.338 21.906 1.00 83.62 170 THR A N 1
ATOM 1332 C CA . THR A 1 170 ? -3.367 1.423 21.276 1.00 83.62 170 THR A CA 1
ATOM 1333 C C . THR A 1 170 ? -2.106 0.937 20.566 1.00 83.62 170 THR A C 1
ATOM 1335 O O . THR A 1 170 ? -1.500 1.701 19.817 1.00 83.62 170 THR A O 1
ATOM 1338 N N . THR A 1 171 ? -1.695 -0.318 20.782 1.00 90.56 171 THR A N 1
ATOM 1339 C CA . THR A 1 171 ? -0.447 -0.878 20.244 1.00 90.56 171 THR A CA 1
ATOM 1340 C C . THR A 1 171 ? -0.668 -2.261 19.633 1.00 90.56 171 THR A C 1
ATOM 1342 O O . THR A 1 171 ? -1.052 -3.216 20.306 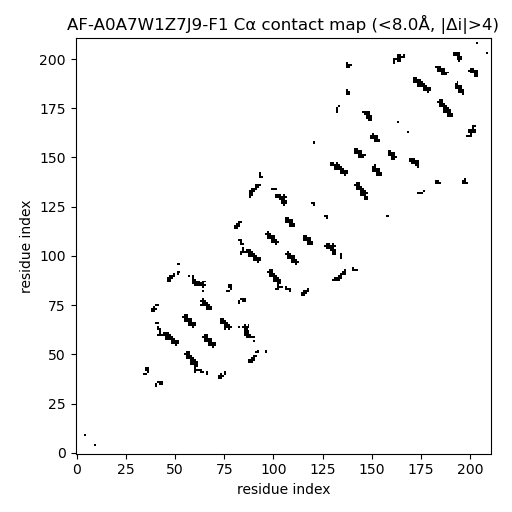1.00 90.56 171 THR A O 1
ATOM 1345 N N . PHE A 1 172 ? -0.418 -2.377 18.331 1.00 93.19 172 PHE A N 1
ATOM 1346 C CA . PHE A 1 172 ? -0.489 -3.628 17.577 1.00 93.19 172 PHE A CA 1
ATOM 1347 C C . PHE A 1 172 ? 0.338 -3.508 16.297 1.00 93.19 172 PHE A C 1
ATOM 1349 O O . PHE A 1 172 ? 0.521 -2.412 15.775 1.00 93.19 172 PHE A O 1
ATOM 1356 N N . SER A 1 173 ? 0.810 -4.633 15.777 1.00 95.06 173 SER A N 1
ATOM 1357 C CA . SER A 1 173 ? 1.449 -4.713 14.463 1.00 95.06 173 SER A CA 1
ATOM 1358 C C . SER A 1 173 ? 0.489 -5.353 13.477 1.00 95.06 173 SER A C 1
ATOM 1360 O O . SER A 1 173 ? -0.158 -6.349 13.815 1.00 95.06 173 SER A O 1
ATOM 1362 N N . ILE A 1 174 ? 0.393 -4.789 12.278 1.00 95.69 174 ILE A N 1
ATOM 1363 C CA . ILE A 1 174 ? -0.435 -5.320 11.197 1.00 95.69 174 ILE A CA 1
ATOM 1364 C C . ILE A 1 174 ? 0.413 -6.287 10.375 1.00 95.69 174 ILE A C 1
ATOM 1366 O O . ILE A 1 174 ? 1.459 -5.915 9.842 1.00 95.69 174 ILE A O 1
ATOM 1370 N N . ASN A 1 175 ? -0.070 -7.520 10.250 1.00 95.81 175 ASN A N 1
ATOM 1371 C CA . ASN A 1 175 ? 0.606 -8.578 9.502 1.00 95.81 175 ASN A CA 1
ATOM 1372 C C . ASN A 1 175 ? -0.021 -8.787 8.123 1.00 95.81 175 ASN A C 1
ATOM 1374 O O . ASN A 1 175 ? 0.682 -9.070 7.159 1.00 95.81 175 ASN A O 1
ATOM 1378 N N . CYS A 1 176 ? -1.346 -8.673 8.024 1.00 95.25 176 CYS A N 1
ATOM 1379 C CA . CYS A 1 176 ? -2.071 -8.902 6.782 1.00 95.25 176 CYS A CA 1
ATOM 1380 C C . CYS A 1 176 ? -3.422 -8.184 6.779 1.00 95.25 176 CYS A C 1
ATOM 1382 O O . CYS A 1 176 ? -3.931 -7.763 7.820 1.00 95.25 176 CYS A O 1
ATOM 1384 N N . TYR A 1 177 ? -4.014 -8.066 5.595 1.00 96.88 177 TYR A N 1
ATOM 1385 C CA . TYR A 1 177 ? -5.354 -7.531 5.415 1.00 96.88 177 TYR A CA 1
ATOM 1386 C C . TYR A 1 177 ? -6.039 -8.196 4.220 1.00 96.88 177 TYR A C 1
ATOM 1388 O O . TYR A 1 177 ? -5.378 -8.690 3.302 1.00 96.88 177 TYR A O 1
ATOM 1396 N N . LYS A 1 178 ? -7.372 -8.203 4.217 1.00 96.25 178 LYS A N 1
ATOM 1397 C CA . LYS A 1 178 ? -8.172 -8.622 3.065 1.00 96.25 178 LYS A CA 1
ATOM 1398 C C . LYS A 1 178 ? -9.541 -7.957 3.098 1.00 96.25 178 LYS A C 1
ATOM 1400 O O . LYS A 1 178 ? -10.201 -7.969 4.130 1.00 96.25 178 LYS A O 1
ATOM 1405 N N . LYS A 1 179 ? -9.990 -7.430 1.959 1.00 95.19 179 LYS A N 1
ATOM 1406 C CA . LYS A 1 179 ? -11.388 -7.028 1.766 1.00 95.19 179 LYS A CA 1
ATOM 1407 C C . LYS A 1 179 ? -12.177 -8.192 1.175 1.00 95.19 179 LYS A C 1
ATOM 1409 O O . LYS A 1 179 ? -11.708 -8.823 0.225 1.00 95.19 179 LYS A O 1
ATOM 1414 N N . ASP A 1 180 ? -13.323 -8.505 1.770 1.00 94.75 180 ASP A N 1
ATOM 1415 C CA . ASP A 1 180 ? -14.228 -9.546 1.281 1.00 94.75 180 ASP A CA 1
ATOM 1416 C C . ASP A 1 180 ? -15.278 -8.993 0.297 1.00 94.75 180 ASP A C 1
ATOM 1418 O O . ASP A 1 180 ? -15.357 -7.789 0.044 1.00 94.75 180 ASP A O 1
ATOM 1422 N N . SER A 1 181 ? -16.096 -9.881 -0.273 1.00 93.69 181 SER A N 1
ATOM 1423 C CA . SER A 1 181 ? -17.151 -9.524 -1.234 1.00 93.69 181 SER A CA 1
ATOM 1424 C C . SER A 1 181 ? -18.298 -8.700 -0.636 1.00 93.69 181 SER A C 1
ATOM 1426 O O . SER A 1 181 ? -19.100 -8.148 -1.383 1.00 93.69 181 SER A O 1
ATOM 1428 N N . ARG A 1 182 ? -18.383 -8.590 0.695 1.00 92.62 182 ARG A N 1
ATOM 1429 C CA . ARG A 1 182 ? -19.350 -7.750 1.419 1.00 92.62 182 ARG A CA 1
ATOM 1430 C C . ARG A 1 182 ? -18.756 -6.382 1.769 1.00 92.62 182 ARG A C 1
ATOM 1432 O O . ARG A 1 182 ? -19.338 -5.659 2.571 1.00 92.62 182 ARG A O 1
ATOM 1439 N N . ASN A 1 183 ? -17.601 -6.045 1.190 1.00 91.50 183 ASN A N 1
ATOM 1440 C CA . ASN A 1 183 ? -16.797 -4.859 1.478 1.00 91.50 183 ASN A CA 1
ATOM 1441 C C . ASN A 1 183 ? -16.250 -4.771 2.912 1.00 91.50 183 ASN A C 1
ATOM 1443 O O . ASN A 1 183 ? -15.776 -3.711 3.314 1.00 91.50 183 ASN A O 1
ATOM 1447 N N . ILE A 1 184 ? -16.239 -5.874 3.663 1.00 94.88 184 ILE A N 1
ATOM 1448 C CA . ILE A 1 184 ? -15.657 -5.902 5.005 1.00 94.88 184 ILE A CA 1
ATOM 1449 C C . ILE A 1 184 ? -14.141 -6.002 4.879 1.00 94.88 184 ILE A C 1
ATOM 1451 O O . ILE A 1 184 ? -13.631 -6.883 4.182 1.00 94.88 184 ILE A O 1
ATOM 1455 N N . ILE A 1 185 ? -13.417 -5.122 5.569 1.00 97.19 185 ILE A N 1
ATOM 1456 C CA . ILE A 1 185 ? -11.956 -5.153 5.627 1.00 97.19 185 ILE A CA 1
ATOM 1457 C C . ILE A 1 185 ? -11.537 -5.908 6.890 1.00 97.19 185 ILE A C 1
ATOM 1459 O O . ILE A 1 185 ? -11.758 -5.459 8.015 1.00 97.19 185 ILE A O 1
ATOM 1463 N N . TRP A 1 186 ? -10.908 -7.057 6.684 1.00 97.06 186 TRP A N 1
ATOM 1464 C CA . TRP A 1 186 ? -10.327 -7.915 7.708 1.00 97.06 186 TRP A CA 1
ATOM 1465 C C . TRP A 1 186 ? -8.855 -7.558 7.880 1.00 97.06 186 TRP A C 1
ATOM 1467 O O . TRP A 1 186 ? -8.123 -7.506 6.892 1.00 97.06 186 TRP A O 1
ATOM 1477 N N . ILE A 1 187 ? -8.412 -7.311 9.111 1.00 97.75 187 ILE A N 1
ATOM 1478 C CA . ILE A 1 187 ? -7.055 -6.848 9.418 1.00 97.75 187 ILE A CA 1
ATOM 1479 C C . ILE A 1 187 ? -6.454 -7.779 10.470 1.00 97.75 187 ILE A C 1
ATOM 1481 O O . ILE A 1 187 ? -6.841 -7.762 11.640 1.00 97.75 187 ILE A O 1
ATOM 1485 N N . GLY A 1 188 ? -5.504 -8.609 10.050 1.00 97.19 188 GLY A N 1
ATOM 1486 C CA . GLY A 1 188 ? -4.783 -9.514 10.935 1.00 97.19 188 GLY A CA 1
ATOM 1487 C C . GLY A 1 188 ? -3.668 -8.778 11.668 1.00 97.19 188 GLY A C 1
ATOM 1488 O O . GLY A 1 188 ? -2.768 -8.212 11.041 1.00 97.19 188 GLY A O 1
ATOM 1489 N N . THR A 1 189 ? -3.704 -8.810 12.998 1.00 96.50 189 THR A N 1
ATOM 1490 C CA . THR A 1 189 ? -2.702 -8.171 13.857 1.00 96.50 189 THR A CA 1
ATOM 1491 C C . THR A 1 189 ? -2.040 -9.179 14.794 1.00 96.50 189 THR A C 1
ATOM 1493 O O . THR A 1 189 ? -2.568 -10.264 15.042 1.00 96.50 189 THR A O 1
ATOM 1496 N N . ASN A 1 190 ? -0.919 -8.802 15.409 1.00 95.94 190 ASN A N 1
ATOM 1497 C CA . ASN A 1 190 ? -0.319 -9.576 16.505 1.00 95.94 190 ASN A CA 1
ATOM 1498 C C . ASN A 1 190 ? -1.136 -9.549 17.820 1.00 95.94 190 ASN A C 1
ATOM 1500 O O . ASN A 1 190 ? -0.706 -10.125 18.819 1.00 95.94 190 ASN A O 1
ATOM 1504 N N . LYS A 1 191 ? -2.298 -8.881 17.839 1.00 94.62 191 LYS A N 1
ATOM 1505 C CA . LYS A 1 191 ? -3.249 -8.823 18.964 1.00 94.62 191 LYS A CA 1
ATOM 1506 C C . LYS A 1 191 ? -4.610 -9.444 18.621 1.00 94.62 191 LYS A C 1
ATOM 1508 O O . LYS A 1 191 ? -5.562 -9.306 19.390 1.00 94.62 191 LYS A O 1
ATOM 1513 N N . GLY A 1 192 ? -4.700 -10.153 17.497 1.00 93.12 192 GLY A N 1
ATOM 1514 C CA . GLY A 1 192 ? -5.924 -10.778 17.002 1.00 93.12 192 GLY A CA 1
ATOM 1515 C C . GLY A 1 192 ? -6.451 -10.104 15.739 1.00 93.12 192 GLY A C 1
ATOM 1516 O O . GLY A 1 192 ? -5.719 -9.411 15.029 1.00 93.12 192 GLY A O 1
ATOM 1517 N N . LEU A 1 193 ? -7.725 -10.334 15.445 1.00 94.88 193 LEU A N 1
ATOM 1518 C CA . LEU A 1 193 ? -8.364 -9.886 14.214 1.00 94.88 193 LEU A CA 1
ATOM 1519 C C . LEU A 1 193 ? -9.156 -8.599 14.463 1.00 94.88 193 LEU A C 1
ATOM 1521 O O . LEU A 1 193 ? -9.999 -8.546 15.360 1.00 94.88 193 LEU A O 1
ATOM 1525 N N . LEU A 1 194 ? -8.886 -7.571 13.662 1.00 95.69 194 LEU A N 1
ATOM 1526 C CA . LEU A 1 194 ? -9.720 -6.377 13.580 1.00 95.69 194 LEU A CA 1
ATOM 1527 C C . LEU A 1 194 ? -10.589 -6.449 12.323 1.00 95.69 194 LEU A C 1
ATOM 1529 O O . LEU A 1 194 ? -10.190 -7.011 11.301 1.00 95.69 194 LEU A O 1
ATOM 1533 N N . VAL A 1 195 ? -11.772 -5.857 12.406 1.00 95.31 195 VAL A N 1
ATOM 1534 C CA . VAL A 1 195 ? -12.735 -5.758 11.314 1.00 95.31 195 VAL A CA 1
ATOM 1535 C C . VAL A 1 195 ? -13.171 -4.312 11.173 1.00 95.31 195 VAL A C 1
ATOM 1537 O O . VAL A 1 195 ? -13.536 -3.671 12.156 1.00 95.31 195 VAL A O 1
ATOM 1540 N N . LEU A 1 196 ? -13.151 -3.817 9.940 1.00 95.88 196 LEU A N 1
ATOM 1541 C CA . LEU A 1 196 ? -13.687 -2.518 9.563 1.00 95.88 196 LEU A CA 1
ATOM 1542 C C . LEU A 1 196 ? -14.855 -2.713 8.590 1.00 95.88 196 LEU A C 1
ATOM 1544 O O . LEU A 1 196 ? -14.698 -3.320 7.528 1.00 95.88 196 LEU A O 1
ATOM 1548 N N . LYS A 1 197 ? -16.023 -2.194 8.970 1.00 92.62 197 LYS A N 1
ATOM 1549 C CA . LYS A 1 197 ? -17.260 -2.193 8.175 1.00 92.62 197 LYS A CA 1
ATOM 1550 C C . LYS A 1 197 ? -18.035 -0.917 8.481 1.00 92.62 197 LYS A C 1
ATOM 1552 O O . LYS A 1 197 ? -18.183 -0.597 9.662 1.00 92.62 197 LYS A O 1
ATOM 1557 N N . ASN A 1 198 ? -18.544 -0.214 7.467 1.00 89.81 198 ASN A N 1
ATOM 1558 C CA . ASN A 1 198 ? -19.283 1.040 7.640 1.00 89.81 198 ASN A CA 1
ATOM 1559 C C . ASN A 1 198 ? -18.547 2.020 8.580 1.00 89.81 198 ASN A C 1
ATOM 1561 O O . ASN A 1 198 ? -19.111 2.478 9.575 1.00 89.81 198 ASN A O 1
ATOM 1565 N N . GLU A 1 199 ? -17.248 2.234 8.342 1.00 90.38 199 GLU A N 1
ATOM 1566 C CA . GLU A 1 199 ? -16.354 3.085 9.158 1.00 90.38 199 GLU A CA 1
ATOM 1567 C C . GLU A 1 199 ? -16.199 2.685 10.640 1.00 90.38 199 GLU A C 1
ATOM 1569 O O . GLU A 1 199 ? -15.489 3.342 11.400 1.00 90.38 199 GLU A O 1
ATOM 1574 N N . THR A 1 200 ? -16.804 1.577 11.065 1.00 92.62 200 THR A N 1
ATOM 1575 C CA . THR A 1 200 ? -16.698 1.079 12.433 1.00 92.62 200 THR A CA 1
ATOM 1576 C C . THR A 1 200 ? -15.592 0.035 12.513 1.00 92.62 200 THR A C 1
ATOM 1578 O O . THR A 1 200 ? -15.723 -1.059 11.960 1.00 92.62 200 THR A O 1
ATOM 1581 N N . LEU A 1 201 ? -14.506 0.377 13.210 1.00 94.81 201 LEU A N 1
ATOM 1582 C CA . LEU A 1 201 ? -13.395 -0.525 13.499 1.00 94.81 201 LEU A CA 1
ATOM 1583 C C . LEU A 1 201 ? -13.628 -1.233 14.832 1.00 94.81 201 LEU A C 1
ATOM 1585 O O . LEU A 1 201 ? -13.820 -0.589 15.863 1.00 94.81 201 LEU A O 1
ATOM 1589 N N . LEU A 1 202 ? -13.586 -2.556 14.819 1.00 93.25 202 LEU A N 1
ATOM 1590 C CA . LEU A 1 202 ? -13.907 -3.398 15.965 1.00 93.25 202 LEU A CA 1
ATOM 1591 C C . LEU A 1 202 ? -12.933 -4.570 16.048 1.00 93.25 202 LEU A C 1
ATOM 1593 O O . LEU A 1 202 ? -12.383 -5.020 15.041 1.00 93.25 202 LEU A O 1
ATOM 1597 N N . ARG A 1 203 ? -12.713 -5.065 17.263 1.00 91.75 203 ARG A N 1
ATOM 1598 C CA . ARG A 1 203 ? -11.952 -6.289 17.496 1.00 91.75 203 ARG A CA 1
ATOM 1599 C C . ARG A 1 203 ? -12.907 -7.471 17.515 1.00 91.75 203 ARG A C 1
ATOM 1601 O O . ARG A 1 203 ? -13.938 -7.429 18.181 1.00 91.75 203 ARG A O 1
ATOM 1608 N N . VAL A 1 204 ? -12.564 -8.526 16.788 1.00 87.50 204 VAL A N 1
ATOM 1609 C CA . VAL A 1 204 ? -13.363 -9.752 16.763 1.00 87.50 204 VAL A CA 1
ATOM 1610 C C . VAL A 1 204 ? -13.089 -10.518 18.052 1.00 87.50 204 VAL A C 1
ATOM 1612 O O . VAL A 1 204 ? -12.052 -11.168 18.150 1.00 87.50 204 VAL A O 1
ATOM 1615 N N . ASN A 1 205 ? -13.986 -10.411 19.035 1.00 71.44 205 ASN A N 1
ATOM 1616 C CA . ASN A 1 205 ? -13.850 -11.121 20.310 1.00 71.44 205 ASN A CA 1
ATOM 1617 C C . ASN A 1 205 ? -15.050 -12.008 20.687 1.00 71.44 205 ASN A C 1
ATOM 1619 O O . ASN A 1 205 ? -14.832 -12.947 21.438 1.00 71.44 205 ASN A O 1
ATOM 1623 N N . GLU A 1 206 ? -16.263 -11.818 20.156 1.00 50.44 206 GLU A N 1
ATOM 1624 C CA . GLU A 1 206 ? -17.421 -12.685 20.459 1.00 50.44 206 GLU A CA 1
ATOM 1625 C C . GLU A 1 206 ? -18.360 -12.822 19.241 1.00 50.44 206 GLU A C 1
ATOM 1627 O O . GLU A 1 206 ? -18.266 -12.050 18.286 1.00 50.44 206 GLU A O 1
ATOM 1632 N N . MET A 1 207 ? -19.202 -13.862 19.249 1.00 46.38 207 MET A N 1
ATOM 1633 C CA . MET A 1 207 ? -19.883 -14.525 18.116 1.00 46.38 207 MET A CA 1
ATOM 1634 C C . MET A 1 207 ? -20.858 -13.693 17.245 1.00 46.38 207 MET A C 1
ATOM 1636 O O . MET A 1 207 ? -21.538 -14.267 16.399 1.00 46.38 207 MET A O 1
ATOM 1640 N N . ASP A 1 208 ? -20.908 -12.367 17.348 1.00 51.94 208 ASP A N 1
ATOM 1641 C CA . ASP A 1 208 ? -22.021 -11.568 16.794 1.00 51.94 208 ASP A CA 1
ATOM 1642 C C . ASP A 1 208 ? -21.759 -10.932 15.417 1.00 51.94 208 ASP A C 1
ATOM 1644 O O . ASP A 1 208 ? -22.510 -10.080 14.950 1.00 51.94 208 ASP A O 1
ATOM 1648 N N . TYR A 1 209 ? -20.681 -11.315 14.731 1.00 51.75 209 TYR A N 1
ATOM 1649 C CA . TYR A 1 209 ? -20.235 -10.599 13.528 1.00 51.75 209 TYR A CA 1
ATOM 1650 C C . TYR A 1 209 ? -20.748 -11.138 12.185 1.00 51.75 209 TYR A C 1
ATOM 1652 O O . TYR A 1 209 ? -20.497 -10.527 11.141 1.00 51.75 209 TYR A O 1
ATOM 1660 N N . ILE A 1 210 ? -21.435 -12.284 12.189 1.00 52.44 210 ILE A N 1
ATOM 1661 C CA . ILE A 1 210 ? -21.880 -12.991 10.973 1.00 52.44 210 ILE A CA 1
ATOM 1662 C C . ILE A 1 210 ? -23.394 -13.266 10.999 1.00 52.44 210 ILE A C 1
ATOM 1664 O O . ILE A 1 210 ? -23.843 -14.315 10.543 1.00 52.44 210 ILE A O 1
ATOM 1668 N N . SER A 1 211 ? -24.183 -12.328 11.523 1.00 47.47 211 SER A N 1
ATOM 1669 C CA . SER A 1 211 ? -25.638 -12.291 11.302 1.00 47.47 211 SER A CA 1
ATOM 1670 C C . SER A 1 211 ? -26.011 -11.196 10.317 1.00 47.47 211 SER A C 1
ATOM 1672 O O . SER A 1 211 ? -25.499 -10.065 10.503 1.00 47.47 211 SER A O 1
#

Sequence (211 aa):
MKIAIPNNWRSFFTLLFVMLFAVSAKAQLFNFRNYSLDDGLSQSEINCIYEDSRGYLWIGTSGGGLCRFDGKIFKTYEEKDGLCGQIITSVSENKTHDLIIGNQNGALCKFNGHTFSSLQEGNQKSFSNGTAKFIILDDNNNTIIGKDGQIIKYSANRFEKLPIKGDTLTTFSINCYKKDSRNIIWIGTNKGLLVLKNETLLRVNEMDYIS

Nearest PDB structures (foldseek):
  3v9f-assembly4_D  TM=5.030E-01  e=7.315E-07  Bacteroides thetaiotaomicron
  7kqq-assembly1_A  TM=6.933E-01  e=3.132E-03  Homo sapiens
  4ci8-assembly1_A  TM=5.649E-01  e=6.480E-03  Homo sapiens
  6lqt-assembly1_AF  TM=6.748E-01  e=1.650E-02  Saccharomyces cerevisiae S288C
  2vdu-assembly3_D  TM=5.971E-01  e=9.321E-03  Saccharomyces cerevisiae

Solvent-accessible surface area (backbone atoms only — not comparable to full-atom values): 12148 Å² total; per-residue (Å²): 135,86,84,79,76,58,72,70,56,54,55,50,55,52,51,52,50,51,56,68,67,60,61,70,80,75,74,82,76,80,83,79,83,86,82,44,61,93,62,46,43,72,49,90,53,70,57,31,77,35,73,44,101,85,66,36,38,37,37,19,10,73,59,39,8,38,31,39,32,71,91,81,54,50,47,76,41,36,51,93,66,43,42,65,43,34,35,20,34,21,54,29,60,48,85,84,68,28,35,41,37,21,14,58,69,17,41,33,22,34,33,68,88,83,53,47,42,73,58,70,67,76,97,56,71,81,66,43,60,46,33,27,71,36,44,42,62,52,79,85,58,34,41,36,37,36,31,63,45,45,41,33,41,38,50,96,96,39,80,44,78,55,63,45,61,98,53,85,82,61,78,43,47,71,77,47,71,49,71,48,97,85,47,36,35,40,35,39,34,83,80,47,45,34,38,36,49,94,88,44,33,33,69,72,81,71,95,76,82,87,120

Mean predicted aligned error: 9.36 Å

Foldseek 3Di:
DDDDDPPVVVVVVVVVVVVVVPPPPPPPPPDDDDDDVVQPDQADAWQDWDQFPVRWIWTFHQQSAIWTDPPRHIDHDAVVQVGPHRGWREWDAFPLRWIWTWHQQQWIWIHPPRGIDTLDDPPDPPRRGFTFNYWDAAPVRWIWTDGFQFIWTHDPSDIDTQDAPPDPRRGWGWDDWDQDPLRWIWTQIPVAIWIAHPSHIYGPDDDDDPD

Secondary structure (DSSP, 8-state):
------HHHHHHHHHHHHHHH-S--------PPP--GGGT-S-S-EEEEEE-TTS-EEEEEBSS-EEEE-SS-EEEE-GGGT-S-SBEEEEEE-TTS-EEEEETTS-EEEE-SS-EEE---SS-TTTTSS-EEEEEE-TTSPEEEEETTEEEEEETTEEEEE-BTT-------EEEEEE-TTS-EEEEETTEEEEEETTEEEE--SS-S--